Protein AF-A0A1C6HPW3-F1 (afdb_monomer_lite)

Foldseek 3Di:
DDDDDDDDDDDDDDDDDDDDPPPPVPQPDKDKDFWAFQPLAFAAELNFRAFAAFPVLHTDTWTDDDQFTKTFPVQLLLQQCWDWDADPVQLEIETERDDDRHGHRCVPNPGDDDDPVVVVVVVVCNVRGFIKIFCSSHWYHYNNHTFWDADPVRHTGGWMDGPRTTIDTVCSSLVSSQKDKAWAFSDDPDPPDPDDDPPDDDFDGTQAPPVGTGTHMYIYHQDDPQLLVLLVVLLVLLCVLLAPQLVVLVVVLLPDPDDFLVVNLVSLVSSLCSLVVNVPDDDRPHSLCVVLSVQLNVLSVCCNPVQRPVVNVCSVVVVDGSVRCSPDPPNVCSNVVSSVSNVVSSVSSVSSSVRSVVVSVD

Radius of gyration: 28.32 Å; chains: 1; bounding box: 57×47×101 Å

Structure (mmCIF, N/CA/C/O backbone):
data_AF-A0A1C6HPW3-F1
#
_entry.id   AF-A0A1C6HPW3-F1
#
loop_
_atom_site.group_PDB
_atom_site.id
_atom_site.type_symbol
_atom_site.label_atom_id
_atom_site.label_alt_id
_atom_site.label_comp_id
_atom_site.label_asym_id
_atom_site.label_entity_id
_atom_site.label_seq_id
_atom_site.pdbx_PDB_ins_code
_atom_site.Cartn_x
_atom_site.Cartn_y
_atom_site.Cartn_z
_atom_site.occupancy
_atom_site.B_iso_or_equiv
_atom_site.auth_seq_id
_atom_site.auth_comp_id
_atom_site.auth_asym_id
_atom_site.auth_atom_id
_atom_site.pdbx_PDB_model_num
ATOM 1 N N . MET A 1 1 ? 25.384 -1.424 55.491 1.00 32.47 1 MET A N 1
ATOM 2 C CA . MET A 1 1 ? 25.876 -2.732 55.980 1.00 32.47 1 MET A CA 1
ATOM 3 C C . MET A 1 1 ? 24.689 -3.654 56.225 1.00 32.47 1 MET A C 1
ATOM 5 O O . MET A 1 1 ? 23.835 -3.279 57.005 1.00 32.47 1 MET A O 1
ATOM 9 N N . LYS A 1 2 ? 24.687 -4.806 55.534 1.00 29.44 2 LYS A N 1
ATOM 10 C CA . LYS A 1 2 ? 24.156 -6.140 55.902 1.00 29.44 2 LYS A CA 1
ATOM 11 C C . LYS A 1 2 ? 22.713 -6.293 56.454 1.00 29.44 2 LYS A C 1
ATOM 13 O O . LYS A 1 2 ? 22.404 -5.775 57.511 1.00 29.44 2 LYS A O 1
ATOM 18 N N . VAL A 1 3 ? 21.841 -7.003 55.710 1.00 28.55 3 VAL A N 1
ATOM 19 C CA . VAL A 1 3 ? 21.427 -8.439 55.889 1.00 28.55 3 VAL A CA 1
ATOM 20 C C . VAL A 1 3 ? 20.254 -8.562 56.883 1.00 28.55 3 VAL A C 1
ATOM 22 O O . VAL A 1 3 ? 20.405 -8.216 58.042 1.00 28.55 3 VAL A O 1
ATOM 25 N N . ILE A 1 4 ? 19.016 -8.814 56.430 1.00 34.59 4 ILE A N 1
ATOM 26 C CA . ILE A 1 4 ? 18.371 -10.104 56.063 1.00 34.59 4 ILE A CA 1
ATOM 27 C C . ILE A 1 4 ? 17.986 -10.989 57.274 1.00 34.59 4 ILE A C 1
ATOM 29 O O . ILE A 1 4 ? 18.856 -11.475 57.986 1.00 34.59 4 ILE A O 1
ATOM 33 N N . ARG A 1 5 ? 16.665 -11.279 57.318 1.00 33.94 5 ARG A N 1
ATOM 34 C CA . ARG A 1 5 ? 15.891 -12.431 57.864 1.00 33.94 5 ARG A CA 1
ATOM 35 C C . ARG A 1 5 ? 15.941 -12.747 59.357 1.00 33.94 5 ARG A C 1
ATOM 37 O O . ARG A 1 5 ? 17.014 -13.060 59.839 1.00 33.94 5 ARG A O 1
ATOM 44 N N . GLN A 1 6 ? 14.746 -12.903 59.957 1.00 33.16 6 GLN A N 1
ATOM 45 C CA . GLN A 1 6 ? 14.132 -14.137 60.535 1.00 33.16 6 GLN A CA 1
ATOM 46 C C . GLN A 1 6 ? 12.594 -13.885 60.552 1.00 33.16 6 GLN A C 1
ATOM 48 O O . GLN A 1 6 ? 12.206 -12.767 60.859 1.00 33.16 6 GLN A O 1
ATOM 53 N N . GLY A 1 7 ? 11.658 -14.707 60.048 1.00 29.42 7 GLY A N 1
ATOM 54 C CA . GLY A 1 7 ? 11.329 -16.115 60.337 1.00 29.42 7 GLY A CA 1
ATOM 55 C C . GLY A 1 7 ? 10.151 -16.163 61.337 1.00 29.42 7 GLY A C 1
ATOM 56 O O . GLY A 1 7 ? 10.320 -15.651 62.434 1.00 29.42 7 GLY A O 1
ATOM 57 N N . VAL A 1 8 ? 8.955 -16.686 60.994 1.00 33.62 8 VAL A N 1
ATOM 58 C CA . VAL A 1 8 ? 8.323 -17.956 61.497 1.00 33.62 8 VAL A CA 1
ATOM 59 C C . VAL A 1 8 ? 6.787 -17.687 61.665 1.00 33.62 8 VAL A C 1
ATOM 61 O O . VAL A 1 8 ? 6.470 -16.535 61.955 1.00 33.62 8 VAL A O 1
ATOM 64 N N . PRO A 1 9 ? 5.808 -18.634 61.619 1.00 39.12 9 PRO A N 1
ATOM 65 C CA . PRO A 1 9 ? 5.594 -19.871 60.844 1.00 39.12 9 PRO A CA 1
ATOM 66 C C . PRO A 1 9 ? 4.193 -19.958 60.160 1.00 39.12 9 PRO A C 1
ATOM 68 O O . PRO A 1 9 ? 3.319 -19.111 60.317 1.00 39.12 9 PRO A O 1
ATOM 71 N N . ALA A 1 10 ? 3.980 -21.066 59.443 1.00 36.50 10 ALA A N 1
ATOM 72 C CA . ALA A 1 10 ? 2.723 -21.528 58.860 1.00 36.50 10 ALA A CA 1
ATOM 73 C C . ALA A 1 10 ? 1.680 -22.025 59.888 1.00 36.50 10 ALA A C 1
ATOM 75 O O . ALA A 1 10 ? 2.038 -22.654 60.885 1.00 36.50 10 ALA A O 1
ATOM 76 N N . LEU A 1 11 ? 0.391 -21.871 59.555 1.00 32.91 11 LEU A N 1
ATOM 77 C CA . LEU A 1 11 ? -0.680 -22.766 60.003 1.00 32.91 11 LEU A CA 1
ATOM 78 C C . LEU A 1 11 ? -1.584 -23.111 58.810 1.00 32.91 11 LEU A C 1
ATOM 80 O O . LEU A 1 11 ? -1.941 -22.251 58.009 1.00 32.91 11 LEU A O 1
ATOM 84 N N . LEU A 1 12 ? -1.888 -24.398 58.685 1.00 32.72 12 LEU A N 1
ATOM 85 C CA . LEU A 1 12 ? -2.551 -25.052 57.562 1.00 32.72 12 LEU A CA 1
ATOM 86 C C . LEU A 1 12 ? -4.032 -25.341 57.873 1.00 32.72 12 LEU A C 1
ATOM 88 O O . LEU A 1 12 ? -4.374 -25.631 59.016 1.00 32.72 12 LEU A O 1
ATOM 92 N N . LEU A 1 13 ? -4.814 -25.431 56.787 1.00 31.39 13 LEU A N 1
ATOM 93 C CA . LEU A 1 13 ? -6.025 -26.246 56.576 1.00 31.39 13 LEU A CA 1
ATOM 94 C C . LEU A 1 13 ? -7.359 -25.819 57.226 1.00 31.39 13 LEU A C 1
ATOM 96 O O . LEU A 1 13 ? -7.622 -26.069 58.395 1.00 31.39 13 LEU A O 1
ATOM 100 N N . SER A 1 14 ? -8.315 -25.423 56.378 1.00 32.47 14 SER A N 1
ATOM 101 C CA . SER A 1 14 ? -9.498 -26.273 56.157 1.00 32.47 14 SER A CA 1
ATOM 102 C C . SER A 1 14 ? -10.137 -26.014 54.787 1.00 32.47 14 SER A C 1
ATOM 104 O O . SER A 1 14 ? -10.324 -24.882 54.353 1.00 32.47 14 SER A O 1
ATOM 106 N N . LEU A 1 15 ? -10.400 -27.121 54.096 1.00 38.38 15 LEU A N 1
ATOM 107 C CA . LEU A 1 15 ? -11.066 -27.242 52.808 1.00 38.38 15 LEU A CA 1
ATOM 108 C C . LEU A 1 15 ? -12.581 -27.293 53.071 1.00 38.38 15 LEU A C 1
ATOM 110 O O . LEU A 1 15 ? -13.026 -28.151 53.833 1.00 38.38 15 LEU A O 1
ATOM 114 N N . ALA A 1 16 ? -13.372 -26.442 52.423 1.00 38.88 16 ALA A N 1
ATOM 115 C CA . ALA A 1 16 ? -14.815 -26.637 52.310 1.00 38.88 16 ALA A CA 1
ATOM 116 C C . ALA A 1 16 ? -15.218 -26.446 50.847 1.00 38.88 16 ALA A C 1
ATOM 118 O O . ALA A 1 16 ? -15.258 -25.336 50.322 1.00 38.88 16 ALA A O 1
ATOM 119 N N . ILE A 1 17 ? -15.459 -27.575 50.187 1.00 45.28 17 ILE A N 1
ATOM 120 C CA . ILE A 1 17 ? -16.020 -27.665 48.845 1.00 45.28 17 ILE A CA 1
ATOM 121 C C . ILE A 1 17 ? -17.517 -27.374 48.976 1.00 45.28 17 ILE A C 1
ATOM 123 O O . ILE A 1 17 ? -18.255 -28.193 49.521 1.00 45.28 17 ILE A O 1
ATOM 127 N N . LEU A 1 18 ? -17.970 -26.233 48.457 1.00 39.03 18 LEU A N 1
ATOM 128 C CA . LEU A 1 18 ? -19.332 -26.110 47.947 1.00 39.03 18 LEU A CA 1
ATOM 129 C C . LEU A 1 18 ? -19.255 -25.893 46.439 1.00 39.03 18 LEU A C 1
ATOM 131 O O . LEU A 1 18 ? -18.870 -24.841 45.939 1.00 39.03 18 LEU A O 1
ATOM 135 N N . SER A 1 19 ? -19.615 -26.953 45.730 1.00 44.25 19 SER A N 1
ATOM 136 C CA . SER A 1 19 ? -19.870 -26.998 44.302 1.00 44.25 19 SER A CA 1
ATOM 137 C C . SER A 1 19 ? -21.077 -26.125 43.956 1.00 44.25 19 SER A C 1
ATOM 139 O O . SER A 1 19 ? -22.222 -26.561 44.047 1.00 44.25 19 SER A O 1
ATOM 141 N N . GLY A 1 20 ? -20.799 -24.896 43.541 1.00 36.28 20 GLY A N 1
ATOM 142 C CA . GLY A 1 20 ? -21.656 -24.110 42.668 1.00 36.28 20 GLY A CA 1
ATOM 143 C C . GLY A 1 20 ? -20.814 -23.717 41.465 1.00 36.28 20 GLY A C 1
ATOM 144 O O . GLY A 1 20 ? -20.069 -22.745 41.531 1.00 36.28 20 GLY A O 1
ATOM 145 N N . SER A 1 21 ? -20.872 -24.505 40.391 1.00 45.69 21 SER A N 1
ATOM 146 C CA . SER A 1 21 ? -20.257 -24.154 39.112 1.00 45.69 21 SER A CA 1
ATOM 147 C C . SER A 1 21 ? -21.017 -22.975 38.512 1.00 45.69 21 SER A C 1
ATOM 149 O O . SER A 1 21 ? -21.883 -23.140 37.659 1.00 45.69 21 SER A O 1
ATOM 151 N N . VAL A 1 22 ? -20.696 -21.766 38.965 1.00 39.31 22 VAL A N 1
ATOM 152 C CA . VAL A 1 22 ? -20.822 -20.598 38.104 1.00 39.31 22 VAL A CA 1
ATOM 153 C C . VAL A 1 22 ? -19.755 -20.803 37.037 1.00 39.31 22 VAL A C 1
ATOM 155 O O . VAL A 1 22 ? -18.562 -20.778 37.336 1.00 39.31 22 VAL A O 1
ATOM 158 N N . CYS A 1 23 ? -20.173 -21.064 35.799 1.00 36.34 23 CYS A N 1
ATOM 159 C CA . CYS A 1 23 ? -19.330 -20.776 34.646 1.00 36.34 23 CYS A CA 1
ATOM 160 C C . CYS A 1 23 ? -19.081 -19.266 34.666 1.00 36.34 23 CYS A C 1
ATOM 162 O O . CYS A 1 23 ? -19.819 -18.496 34.058 1.00 36.34 23 CYS A O 1
ATOM 164 N N . LEU A 1 24 ? -18.067 -18.830 35.410 1.00 35.72 24 LEU A N 1
ATOM 165 C CA . LEU A 1 24 ? -17.426 -17.567 35.112 1.00 35.72 24 LEU A CA 1
ATOM 166 C C . LEU A 1 24 ? -16.823 -17.790 33.732 1.00 35.72 24 LEU A C 1
ATOM 168 O O . LEU A 1 24 ? -15.921 -18.613 33.570 1.00 35.72 24 LEU A O 1
ATOM 172 N N . ALA A 1 25 ? -17.385 -17.126 32.722 1.00 38.66 25 ALA A N 1
ATOM 173 C CA . ALA A 1 25 ? -16.650 -16.889 31.497 1.00 38.66 25 ALA A CA 1
ATOM 174 C C . ALA A 1 25 ? -15.294 -16.341 31.948 1.00 38.66 25 ALA A C 1
ATOM 176 O O . ALA A 1 25 ? -15.252 -15.298 32.603 1.00 38.66 25 ALA A O 1
ATOM 177 N N . SER A 1 26 ? -14.210 -17.083 31.719 1.00 41.66 26 SER A N 1
ATOM 178 C CA . SER A 1 26 ? -12.878 -16.565 31.992 1.00 41.66 26 SER A CA 1
ATOM 179 C C . SER A 1 26 ? -12.691 -15.391 31.038 1.00 41.66 26 SER A C 1
ATOM 181 O O . SER A 1 26 ? -12.380 -15.586 29.860 1.00 41.66 26 SER A O 1
ATOM 183 N N . GLY A 1 27 ? -12.980 -14.178 31.508 1.00 54.62 27 GLY A N 1
ATOM 184 C CA . GLY A 1 27 ? -12.536 -12.972 30.834 1.00 54.62 27 GLY A CA 1
ATOM 185 C C . GLY A 1 27 ? -11.031 -13.120 30.698 1.00 54.62 27 GLY A C 1
ATOM 186 O O . GLY A 1 27 ? -10.353 -13.344 31.700 1.00 54.62 27 GLY A O 1
ATOM 187 N N . ALA A 1 28 ? -10.530 -13.138 29.465 1.00 68.69 28 ALA A N 1
ATOM 188 C CA . ALA A 1 28 ? -9.093 -13.167 29.254 1.00 68.69 28 ALA A CA 1
ATOM 189 C C . ALA A 1 28 ? -8.478 -11.991 30.031 1.00 68.69 28 ALA A C 1
ATOM 191 O O . ALA A 1 28 ? -9.051 -10.904 30.063 1.00 68.69 28 ALA A O 1
ATOM 192 N N . GLU A 1 29 ? -7.374 -12.243 30.724 1.00 85.06 29 GLU A N 1
ATOM 193 C CA . GLU A 1 29 ? -6.748 -11.262 31.607 1.00 85.06 29 GLU A CA 1
ATOM 194 C C . GLU A 1 29 ? -5.982 -10.212 30.790 1.00 85.06 29 GLU A C 1
ATOM 196 O O . GLU A 1 29 ? -5.474 -10.512 29.701 1.00 85.06 29 GLU A O 1
ATOM 201 N N . VAL A 1 30 ? -5.909 -8.986 31.316 1.00 93.38 30 VAL A N 1
ATOM 202 C CA . VAL A 1 30 ? -5.057 -7.925 30.764 1.00 93.38 30 VAL A CA 1
ATOM 203 C C . VAL A 1 30 ? -3.603 -8.384 30.824 1.00 93.38 30 VAL A C 1
ATOM 205 O O . VAL A 1 30 ? -3.141 -8.872 31.852 1.00 93.38 30 VAL A O 1
ATOM 208 N N . GLN A 1 31 ? -2.881 -8.239 29.715 1.00 94.88 31 GLN A N 1
ATOM 209 C CA . GLN A 1 31 ? -1.492 -8.686 29.608 1.00 94.88 31 GLN A CA 1
ATOM 210 C C . GLN A 1 31 ? -0.592 -7.534 29.190 1.00 94.88 31 GLN A C 1
ATOM 212 O O . GLN A 1 31 ? -0.780 -6.959 28.120 1.00 94.88 31 GLN A O 1
ATOM 217 N N . THR A 1 32 ? 0.419 -7.240 30.002 1.00 96.94 32 THR A N 1
ATOM 218 C CA . THR A 1 32 ? 1.477 -6.293 29.647 1.00 96.94 32 THR A CA 1
ATOM 219 C C . THR A 1 32 ? 2.518 -6.988 28.778 1.00 96.94 32 THR A C 1
ATOM 221 O O . THR A 1 32 ? 3.072 -8.026 29.146 1.00 96.94 32 THR A O 1
ATOM 224 N N . VAL A 1 33 ? 2.793 -6.408 27.616 1.00 96.06 33 VAL A N 1
ATOM 225 C CA . VAL A 1 33 ? 3.720 -6.928 26.614 1.00 96.06 33 VAL A CA 1
ATOM 226 C C . VAL A 1 33 ? 4.691 -5.840 26.163 1.00 96.06 33 VAL A C 1
ATOM 228 O O . VAL A 1 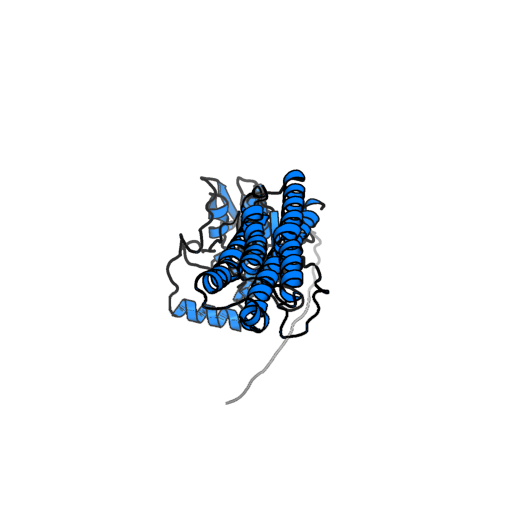33 ? 4.460 -4.647 26.358 1.00 96.06 33 VAL A O 1
ATOM 231 N N . ARG A 1 34 ? 5.790 -6.256 25.529 1.00 96.50 34 ARG A N 1
ATOM 232 C CA . ARG A 1 34 ? 6.738 -5.348 24.877 1.00 96.50 34 ARG A CA 1
ATOM 233 C C . ARG A 1 34 ? 6.496 -5.374 23.368 1.00 96.50 34 ARG A C 1
ATOM 235 O O . ARG A 1 34 ? 6.820 -6.359 22.708 1.00 96.50 34 ARG A O 1
ATOM 242 N N . ALA A 1 35 ? 5.883 -4.320 22.844 1.00 94.94 35 ALA A N 1
ATOM 243 C CA . ALA A 1 35 ? 5.666 -4.111 21.419 1.00 94.94 35 ALA A CA 1
ATOM 244 C C . ALA A 1 35 ? 6.871 -3.409 20.776 1.00 94.94 35 ALA A C 1
ATOM 246 O O . ALA A 1 35 ? 7.714 -2.825 21.456 1.00 94.94 35 ALA A O 1
ATOM 247 N N . THR A 1 36 ? 6.944 -3.449 19.452 1.00 93.25 36 THR A N 1
ATOM 248 C CA . THR A 1 36 ? 7.948 -2.716 18.666 1.00 93.25 36 THR A CA 1
ATOM 249 C C . THR A 1 36 ? 7.274 -1.588 17.904 1.00 93.25 36 THR A C 1
ATOM 251 O O . THR A 1 36 ? 6.102 -1.706 17.550 1.00 93.25 36 THR A O 1
ATOM 254 N N . LEU A 1 37 ? 7.986 -0.492 17.643 1.00 91.25 37 LEU A N 1
ATOM 255 C CA . LEU A 1 37 ? 7.477 0.508 16.708 1.00 91.25 37 LEU A CA 1
ATOM 256 C C . LEU A 1 37 ? 7.418 -0.109 15.311 1.00 91.25 37 LEU A C 1
ATOM 258 O O . LEU A 1 37 ? 8.396 -0.687 14.840 1.00 91.25 37 LEU A O 1
ATOM 262 N N . TRP A 1 38 ? 6.278 0.024 14.643 1.00 89.44 38 TRP A N 1
ATOM 263 C CA . TRP A 1 38 ? 6.182 -0.288 13.227 1.00 89.44 38 TRP A CA 1
ATOM 264 C C . TRP A 1 38 ? 6.632 0.943 12.438 1.00 89.44 38 TRP A C 1
ATOM 266 O O . TRP A 1 38 ? 5.967 1.978 12.420 1.00 89.44 38 TRP A O 1
ATOM 276 N N . ASP A 1 39 ? 7.798 0.833 11.810 1.00 79.69 39 ASP A N 1
ATOM 277 C CA . ASP A 1 39 ? 8.487 1.924 11.117 1.00 79.69 39 ASP A CA 1
ATOM 278 C C . ASP A 1 39 ? 8.508 1.754 9.587 1.00 79.69 39 ASP A C 1
ATOM 280 O O . ASP A 1 39 ? 9.201 2.496 8.886 1.00 79.69 39 ASP A O 1
ATOM 284 N N . ALA A 1 40 ? 7.720 0.809 9.055 1.00 74.81 40 ALA A N 1
ATOM 285 C CA . ALA A 1 40 ? 7.499 0.616 7.618 1.00 74.81 40 ALA A CA 1
ATOM 286 C C . ALA A 1 40 ? 6.608 1.721 7.038 1.00 74.81 40 ALA A C 1
ATOM 288 O O . ALA A 1 40 ? 5.495 1.521 6.573 1.00 74.81 40 ALA A O 1
ATOM 289 N N . TRP A 1 41 ? 7.121 2.933 7.098 1.00 67.12 41 TRP A N 1
ATOM 290 C CA . TRP A 1 41 ? 6.380 4.152 6.873 1.00 67.12 41 TRP A CA 1
ATOM 291 C C . TRP A 1 41 ? 6.038 4.396 5.381 1.00 67.12 41 TRP A C 1
ATOM 293 O O . TRP A 1 41 ? 6.910 4.161 4.532 1.00 67.12 41 TRP A O 1
ATOM 303 N N . PRO A 1 42 ? 4.847 4.944 5.027 1.00 84.50 42 PRO A N 1
ATOM 304 C CA . PRO A 1 42 ? 3.573 5.035 5.769 1.00 84.50 42 PRO A CA 1
ATOM 305 C C . PRO A 1 42 ? 2.590 3.879 5.468 1.00 84.50 42 PRO A C 1
ATOM 307 O O . PRO A 1 42 ? 2.723 3.172 4.467 1.00 84.50 42 PRO A O 1
ATOM 310 N N . ILE A 1 43 ? 1.536 3.745 6.291 1.00 91.31 43 ILE A N 1
ATOM 311 C CA . ILE A 1 43 ? 0.324 2.990 5.909 1.00 91.31 43 ILE A CA 1
ATOM 312 C C . ILE A 1 43 ? -0.343 3.733 4.747 1.00 91.31 43 ILE A C 1
ATOM 314 O O . ILE A 1 43 ? -0.451 4.958 4.778 1.00 91.31 43 ILE A O 1
ATOM 318 N N . THR A 1 44 ? -0.794 3.007 3.728 1.00 91.50 44 THR A N 1
ATOM 319 C CA . THR A 1 44 ? -1.479 3.591 2.569 1.00 91.50 44 THR A CA 1
ATOM 320 C C . THR A 1 44 ? -2.937 3.144 2.541 1.00 91.50 44 THR A C 1
ATOM 322 O O . THR A 1 44 ? -3.194 1.943 2.571 1.00 91.50 44 THR A O 1
ATOM 325 N N . VAL A 1 45 ? -3.879 4.086 2.461 1.00 92.44 45 VAL A N 1
ATOM 326 C CA . VAL A 1 45 ? -5.320 3.810 2.306 1.00 92.44 45 VAL A CA 1
ATOM 327 C C . VAL A 1 45 ? -5.807 4.463 1.022 1.00 92.44 45 VAL A C 1
ATOM 329 O O . VAL A 1 45 ? -5.719 5.680 0.910 1.00 92.44 45 VAL A O 1
ATOM 332 N N . ASP A 1 46 ? -6.268 3.671 0.049 1.00 88.31 46 ASP A N 1
ATOM 333 C CA . ASP A 1 46 ? -6.675 4.155 -1.283 1.00 88.31 46 ASP A CA 1
ATOM 334 C C . ASP A 1 46 ? -5.660 5.167 -1.862 1.00 88.31 46 ASP A C 1
ATOM 336 O O . ASP A 1 46 ? -5.996 6.296 -2.207 1.00 88.31 46 ASP A O 1
ATOM 340 N N . GLU A 1 47 ? -4.378 4.779 -1.876 1.00 82.19 47 GLU A N 1
ATOM 341 C CA . GLU A 1 47 ? -3.206 5.603 -2.241 1.00 82.19 47 GLU A CA 1
ATOM 342 C C . GLU A 1 47 ? -2.837 6.758 -1.315 1.00 82.19 47 GLU A C 1
ATOM 344 O O . GLU A 1 47 ? -1.751 7.315 -1.470 1.00 82.19 47 GLU A O 1
ATOM 349 N N . THR A 1 48 ? -3.680 7.128 -0.361 1.00 88.81 48 THR A N 1
ATOM 350 C CA . THR A 1 48 ? -3.358 8.195 0.581 1.00 88.81 48 THR A CA 1
ATOM 351 C C . THR A 1 48 ? -2.329 7.668 1.581 1.00 88.81 48 THR A C 1
ATOM 353 O O . THR A 1 48 ? -2.659 6.769 2.361 1.00 88.81 48 THR A O 1
ATOM 356 N N . PRO A 1 49 ? -1.079 8.177 1.593 1.00 90.75 49 PRO A N 1
ATOM 357 C CA . PRO A 1 49 ? -0.146 7.868 2.664 1.00 90.75 49 PRO A CA 1
ATOM 358 C C . PRO A 1 49 ? -0.642 8.560 3.928 1.00 90.75 49 PRO A C 1
ATOM 360 O O . PRO A 1 49 ? -0.673 9.790 3.981 1.00 90.75 49 PRO A O 1
ATOM 363 N N . ILE A 1 50 ? -1.027 7.798 4.946 1.00 93.06 50 ILE A N 1
ATOM 364 C CA . ILE A 1 50 ? -1.642 8.379 6.140 1.00 93.06 50 ILE A CA 1
ATOM 365 C C . ILE A 1 50 ? -0.645 8.591 7.277 1.00 93.06 50 ILE A C 1
ATOM 367 O O . ILE A 1 50 ? 0.312 7.830 7.446 1.00 93.06 50 ILE A O 1
ATOM 371 N N . CYS A 1 51 ? -0.883 9.621 8.087 1.00 91.62 51 CYS A N 1
ATOM 372 C CA . CYS A 1 51 ? -0.303 9.728 9.422 1.00 91.62 51 CYS A CA 1
ATOM 373 C C . CYS A 1 51 ? -1.276 9.162 10.466 1.00 91.62 51 CYS A C 1
ATOM 375 O O . CYS A 1 51 ? -2.494 9.284 10.344 1.00 91.62 51 CYS A O 1
ATOM 377 N N . THR A 1 52 ? -0.729 8.529 11.499 1.00 93.62 52 THR A N 1
ATOM 378 C CA . THR A 1 52 ? -1.491 8.032 12.645 1.00 93.62 52 THR A CA 1
ATOM 379 C C . THR A 1 52 ? -1.345 9.008 13.803 1.00 93.62 52 THR A C 1
ATOM 381 O O . THR A 1 52 ? -0.237 9.446 14.115 1.00 93.62 52 THR A O 1
ATOM 384 N N . VAL A 1 53 ? -2.461 9.369 14.432 1.00 93.81 53 VAL A N 1
ATOM 385 C CA . VAL A 1 53 ? -2.520 10.367 15.508 1.00 93.81 53 VAL A CA 1
ATOM 386 C C . VAL A 1 53 ? -3.333 9.869 16.695 1.00 93.81 53 VAL A C 1
ATOM 388 O O . VAL A 1 53 ? -4.235 9.048 16.523 1.00 93.81 53 VAL A O 1
ATOM 391 N N . ASN A 1 54 ? -3.018 10.364 17.890 1.00 92.75 54 ASN A N 1
ATOM 392 C CA . ASN A 1 54 ? -3.867 10.207 19.073 1.00 92.75 54 ASN A CA 1
ATOM 393 C C . ASN A 1 54 ? -4.993 11.258 19.111 1.00 92.75 54 ASN A C 1
ATOM 395 O O . ASN A 1 54 ? -5.098 12.104 18.227 1.00 92.75 54 ASN A O 1
ATOM 399 N N . GLU A 1 55 ? -5.808 11.225 20.164 1.00 90.56 55 GLU A N 1
ATOM 400 C CA . GLU A 1 55 ? -6.946 12.123 20.405 1.00 90.56 55 GLU A CA 1
ATOM 401 C C . GLU A 1 55 ? -6.582 13.615 20.545 1.00 90.56 55 GLU A C 1
ATOM 403 O O . GLU A 1 55 ? -7.465 14.469 20.545 1.00 90.56 55 GLU A O 1
ATOM 408 N N . TYR A 1 56 ? -5.290 13.945 20.638 1.00 90.25 56 TYR A N 1
ATOM 409 C CA . TYR A 1 56 ? -4.773 15.316 20.708 1.00 90.25 56 TYR A CA 1
ATOM 410 C C . TYR A 1 56 ? -4.124 15.775 19.392 1.00 90.25 56 TYR A C 1
ATOM 412 O O . TYR A 1 56 ? -3.323 16.711 19.402 1.00 90.25 56 TYR A O 1
ATOM 420 N N . ASP A 1 57 ? -4.392 15.087 18.276 1.00 89.56 57 ASP A N 1
ATOM 421 C CA . ASP A 1 57 ? -3.767 15.329 16.967 1.00 89.56 57 ASP A CA 1
ATOM 422 C C . ASP A 1 57 ? -2.225 15.248 16.994 1.00 89.56 57 ASP A C 1
ATOM 424 O O . ASP A 1 57 ? -1.526 15.858 16.178 1.00 89.56 57 ASP A O 1
ATOM 428 N N . ARG A 1 58 ? -1.658 14.478 17.933 1.00 90.06 58 ARG A N 1
ATOM 429 C CA . ARG A 1 58 ? -0.214 14.216 17.996 1.00 90.06 58 ARG A CA 1
ATOM 430 C C . ARG A 1 58 ? 0.107 12.932 17.259 1.00 90.06 58 ARG A C 1
ATOM 432 O O . ARG A 1 58 ? -0.557 11.917 17.469 1.00 90.06 58 ARG A O 1
ATOM 439 N N . PHE A 1 59 ? 1.147 12.968 16.429 1.00 90.69 59 PHE A N 1
ATOM 440 C CA . PHE A 1 59 ? 1.623 11.787 15.718 1.00 90.69 59 PHE A CA 1
ATOM 441 C C . PHE A 1 59 ? 1.976 10.663 16.695 1.00 90.69 59 PHE A C 1
ATOM 443 O O . PHE A 1 59 ? 2.685 10.889 17.676 1.00 90.69 59 PHE A O 1
ATOM 450 N N . GLN A 1 60 ? 1.544 9.449 16.372 1.00 91.00 60 GLN A N 1
ATOM 451 C CA . GLN A 1 60 ? 1.902 8.223 17.073 1.00 91.00 60 GLN A CA 1
ATOM 452 C C . GLN A 1 60 ? 2.395 7.197 16.071 1.00 91.00 60 GLN A C 1
ATOM 454 O O . GLN A 1 60 ? 1.746 6.997 15.050 1.00 91.00 60 GLN A O 1
ATOM 459 N N . TYR A 1 61 ? 3.487 6.497 16.364 1.00 90.56 61 TYR A N 1
ATOM 460 C CA . TYR A 1 61 ? 3.832 5.323 15.568 1.00 90.56 61 TYR A CA 1
ATOM 461 C C . TYR A 1 61 ? 2.832 4.194 15.822 1.00 90.56 61 TYR A C 1
ATOM 463 O O . TYR A 1 61 ? 2.468 3.952 16.977 1.00 90.56 61 TYR A O 1
ATOM 471 N N . PRO A 1 62 ? 2.432 3.448 14.781 1.00 94.19 62 PRO A N 1
ATOM 472 C CA . PRO A 1 62 ? 1.781 2.167 14.986 1.00 94.19 62 PRO A CA 1
ATOM 473 C C . PRO A 1 62 ? 2.698 1.217 15.768 1.00 94.19 62 PRO A C 1
ATOM 475 O O . PRO A 1 62 ? 3.925 1.276 15.648 1.00 94.19 62 PRO A O 1
ATOM 478 N N . LEU A 1 63 ? 2.108 0.317 16.551 1.00 94.25 63 LEU A N 1
ATOM 479 C CA . LEU A 1 63 ? 2.846 -0.676 17.335 1.00 94.25 63 LEU A CA 1
ATOM 480 C C . LEU A 1 63 ? 2.675 -2.066 16.726 1.00 94.25 63 LEU A C 1
ATOM 482 O O . LEU A 1 63 ? 1.555 -2.496 16.474 1.00 94.25 63 LEU A O 1
ATOM 486 N N . ALA A 1 64 ? 3.770 -2.790 16.510 1.00 92.75 64 ALA A N 1
ATOM 487 C CA . ALA A 1 64 ? 3.760 -4.175 16.062 1.00 92.75 64 ALA A CA 1
ATOM 488 C C . ALA A 1 64 ? 3.972 -5.136 17.239 1.00 92.75 64 ALA A C 1
ATOM 490 O O . ALA A 1 64 ? 4.945 -5.024 17.994 1.00 92.75 64 ALA A O 1
ATOM 491 N N . TYR A 1 65 ? 3.075 -6.112 17.370 1.00 92.31 65 TYR A N 1
ATOM 492 C CA . TYR A 1 65 ? 3.163 -7.183 18.356 1.00 92.31 65 TYR A CA 1
ATOM 493 C C . TYR A 1 65 ? 2.497 -8.462 17.836 1.00 92.31 65 TYR A C 1
ATOM 495 O O . TYR A 1 65 ? 1.368 -8.421 17.349 1.00 92.31 65 TYR A O 1
ATOM 503 N N . ASN A 1 66 ? 3.197 -9.595 17.961 1.00 88.38 66 ASN A N 1
ATOM 504 C CA . ASN A 1 66 ? 2.714 -10.939 17.619 1.00 88.38 66 ASN A CA 1
ATOM 505 C C . ASN A 1 66 ? 1.995 -11.023 16.255 1.00 88.38 66 ASN A C 1
ATOM 507 O O . ASN A 1 66 ? 0.857 -11.476 16.160 1.00 88.38 66 ASN A O 1
ATOM 511 N N . GLY A 1 67 ? 2.631 -10.501 15.202 1.00 82.69 67 GLY A N 1
ATOM 512 C CA . GLY A 1 67 ? 2.072 -10.532 13.846 1.00 82.69 67 GLY A CA 1
ATOM 513 C C . GLY A 1 67 ? 0.882 -9.591 13.609 1.00 82.69 67 GLY A C 1
ATOM 514 O O . GLY A 1 67 ? 0.238 -9.684 12.570 1.00 82.69 67 GLY A O 1
ATOM 515 N N . SER A 1 68 ? 0.579 -8.676 14.533 1.00 90.00 68 SER A N 1
ATOM 516 C CA . SER A 1 68 ? -0.441 -7.633 14.369 1.00 90.00 68 SER A CA 1
ATOM 517 C C . SER A 1 68 ? 0.171 -6.243 14.500 1.00 90.00 68 SER A C 1
ATOM 519 O O . SER A 1 68 ? 1.099 -6.037 15.280 1.00 90.00 68 SER A O 1
ATOM 521 N N . VAL A 1 69 ? -0.368 -5.285 13.747 1.00 94.31 69 VAL A N 1
ATOM 522 C CA . VAL A 1 69 ? -0.029 -3.861 13.863 1.00 94.31 69 VAL A CA 1
ATOM 523 C C . VAL A 1 69 ? -1.229 -3.131 14.445 1.00 94.31 69 VAL A C 1
ATOM 525 O O . VAL A 1 69 ? -2.356 -3.363 14.012 1.00 94.31 69 VAL A O 1
ATOM 528 N N . TYR A 1 70 ? -0.989 -2.270 15.423 1.00 96.56 70 TYR A N 1
ATOM 529 C CA . TYR A 1 70 ? -1.994 -1.535 16.174 1.00 96.56 70 TYR A CA 1
ATOM 530 C C . TYR A 1 70 ? -1.867 -0.044 15.888 1.00 96.56 70 TYR A C 1
ATOM 532 O O . TYR A 1 70 ? -0.761 0.496 15.902 1.00 96.56 70 TYR A O 1
ATOM 540 N N . ILE A 1 71 ? -2.997 0.613 15.649 1.00 97.69 71 ILE A N 1
ATOM 541 C CA . ILE A 1 71 ? -3.086 2.051 15.384 1.00 97.69 71 ILE A CA 1
ATOM 542 C C . ILE A 1 71 ? -3.995 2.729 16.415 1.00 97.69 71 ILE A C 1
ATOM 544 O O . ILE A 1 71 ? -4.887 2.067 16.952 1.00 97.69 71 ILE A O 1
ATOM 548 N N . PRO A 1 72 ? -3.802 4.027 16.707 1.00 97.81 72 PRO A N 1
ATOM 549 C CA . PRO A 1 72 ? -4.646 4.745 17.658 1.00 97.81 72 PRO A CA 1
ATOM 550 C C . PRO A 1 72 ? -6.132 4.732 17.291 1.00 97.81 72 PRO A C 1
ATOM 552 O O . PRO A 1 72 ? -6.488 4.885 16.121 1.00 97.81 72 PRO A O 1
ATOM 555 N N . LEU A 1 73 ? -7.003 4.642 18.300 1.00 98.12 73 LEU A N 1
ATOM 556 C CA . LEU A 1 73 ? -8.457 4.708 18.131 1.00 98.12 73 LEU A CA 1
ATOM 557 C C . LEU A 1 73 ? -8.882 5.990 17.408 1.00 98.12 73 LEU A C 1
ATOM 559 O O . LEU A 1 73 ? -9.750 5.916 16.546 1.00 98.12 73 LEU A O 1
ATOM 563 N N . GLN A 1 74 ? -8.256 7.136 17.701 1.00 97.38 74 GLN A N 1
ATOM 564 C CA . GLN A 1 74 ? -8.559 8.391 17.004 1.00 97.38 74 GLN A CA 1
ATOM 565 C C . GLN A 1 74 ? -8.357 8.261 15.491 1.00 97.38 74 GLN A C 1
ATOM 567 O O . GLN A 1 74 ? -9.213 8.681 14.724 1.00 97.38 74 GLN A O 1
ATOM 572 N N . THR A 1 75 ? -7.272 7.611 15.056 1.00 97.38 75 THR A N 1
ATOM 573 C CA . THR A 1 75 ? -7.032 7.355 13.627 1.00 97.38 75 THR A CA 1
ATOM 574 C C . THR A 1 75 ? -8.151 6.495 13.033 1.00 97.38 75 THR A C 1
ATOM 576 O O . THR A 1 75 ? -8.648 6.794 11.953 1.00 97.38 75 THR A O 1
ATOM 579 N N . VAL A 1 76 ? -8.589 5.450 13.745 1.00 98.19 76 VAL A N 1
ATOM 580 C CA . VAL A 1 76 ? -9.713 4.604 13.301 1.00 98.19 76 VAL A CA 1
ATOM 581 C C . VAL A 1 76 ? -11.023 5.394 13.247 1.00 98.19 76 VAL A C 1
ATOM 583 O O . VAL A 1 76 ? -11.812 5.212 12.326 1.00 98.19 76 VAL A O 1
ATOM 586 N N . SER A 1 77 ? -11.249 6.294 14.205 1.00 98.12 77 SER A N 1
ATOM 587 C CA . SER A 1 77 ? -12.407 7.189 14.230 1.00 98.12 77 SER A CA 1
ATOM 588 C C . SER A 1 77 ? -12.433 8.095 13.001 1.00 98.12 77 SER A C 1
ATOM 590 O O . SER A 1 77 ? -13.472 8.196 12.351 1.00 98.12 77 SER A O 1
ATOM 592 N N . ASP A 1 78 ? -11.288 8.686 12.647 1.00 97.19 78 ASP A N 1
ATOM 593 C CA . ASP A 1 78 ? -11.138 9.518 11.451 1.00 97.19 78 ASP A CA 1
ATOM 594 C C . ASP A 1 78 ? -11.436 8.696 10.187 1.00 97.19 78 ASP A C 1
ATOM 596 O O . ASP A 1 78 ? -12.280 9.089 9.383 1.00 97.19 78 ASP A O 1
ATOM 600 N N . TRP A 1 79 ? -10.848 7.500 10.054 1.00 97.56 79 TRP A N 1
ATOM 601 C CA . TRP A 1 79 ? -11.087 6.602 8.914 1.00 97.56 79 TRP A CA 1
ATOM 602 C C . TRP A 1 79 ? -12.559 6.215 8.743 1.00 97.56 79 TRP A C 1
ATOM 604 O O . TRP A 1 79 ? -13.011 5.973 7.629 1.00 97.56 79 TRP A O 1
ATOM 614 N N . LEU A 1 80 ? -13.318 6.159 9.836 1.00 98.06 80 LEU A N 1
ATOM 615 C CA . LEU A 1 80 ? -14.739 5.820 9.816 1.00 98.06 80 LEU A CA 1
ATOM 616 C C . LEU A 1 80 ? -15.659 7.034 9.649 1.00 98.06 80 LEU A C 1
ATOM 618 O O . LEU A 1 80 ? -16.865 6.835 9.496 1.00 98.06 80 LEU A O 1
ATOM 622 N N . GLY A 1 81 ? -15.140 8.264 9.738 1.00 97.88 81 GLY A N 1
ATOM 623 C CA . GLY A 1 81 ? -15.979 9.460 9.878 1.00 97.88 81 GLY A CA 1
ATOM 624 C C . GLY A 1 81 ? -16.817 9.426 11.164 1.00 97.88 81 GLY A C 1
ATOM 625 O O . GLY A 1 81 ? -17.962 9.890 11.205 1.00 97.88 81 GLY A O 1
ATOM 626 N N . ALA A 1 82 ? -16.289 8.800 12.216 1.00 98.12 82 ALA A N 1
ATOM 627 C CA . ALA A 1 82 ? -17.002 8.512 13.452 1.00 98.12 82 ALA A CA 1
ATOM 628 C C . ALA A 1 82 ? -16.565 9.418 14.607 1.00 98.12 82 ALA A C 1
ATOM 630 O O . ALA A 1 82 ? -15.490 10.019 14.597 1.00 98.12 82 ALA A O 1
ATOM 631 N N . ARG A 1 83 ? -17.412 9.476 15.634 1.00 96.94 83 ARG A N 1
ATOM 632 C CA . ARG A 1 83 ? -17.041 9.897 16.990 1.00 96.94 83 ARG A CA 1
ATOM 633 C C . ARG A 1 83 ? -17.083 8.685 17.900 1.00 96.94 83 ARG A C 1
ATOM 635 O O . ARG A 1 83 ? -17.888 7.787 17.656 1.00 96.94 83 ARG A O 1
ATOM 642 N N . PHE A 1 84 ? -16.259 8.673 18.940 1.00 96.75 84 PHE A N 1
ATOM 643 C CA . PHE A 1 84 ? -16.310 7.632 19.957 1.00 96.75 84 PHE A CA 1
ATOM 644 C C . PHE A 1 84 ? -16.630 8.189 21.339 1.00 96.75 84 PHE A C 1
ATOM 646 O O . PHE A 1 84 ? -16.153 9.257 21.712 1.00 96.75 84 PHE A O 1
ATOM 653 N N . ASP A 1 85 ? -17.385 7.404 22.101 1.00 97.25 85 ASP A N 1
ATOM 654 C CA . ASP A 1 85 ? -17.635 7.599 23.524 1.00 97.25 85 ASP A CA 1
ATOM 655 C C . ASP A 1 85 ? -17.044 6.425 24.313 1.00 97.25 85 ASP A C 1
ATOM 657 O O . ASP A 1 85 ? -17.106 5.271 23.872 1.00 97.25 85 ASP A O 1
ATOM 661 N N . TRP A 1 86 ? -16.475 6.717 25.484 1.00 96.19 86 TRP A N 1
ATOM 662 C CA . TRP A 1 86 ? -15.906 5.723 26.396 1.00 96.19 86 TRP A CA 1
ATOM 663 C C . TRP A 1 86 ? -16.763 5.576 27.656 1.00 96.19 86 TRP A C 1
ATOM 665 O O . TRP A 1 86 ? -16.950 6.536 28.403 1.00 96.19 86 TRP A O 1
ATOM 675 N N . ASP A 1 87 ? -17.240 4.359 27.912 1.00 96.56 87 ASP A N 1
ATOM 676 C CA . ASP A 1 87 ? -17.844 3.952 29.179 1.00 96.56 87 ASP A CA 1
ATOM 677 C C . ASP A 1 87 ? -16.817 3.167 30.001 1.00 96.56 87 ASP A C 1
ATOM 679 O O . ASP A 1 87 ? -16.548 1.988 29.751 1.00 96.56 87 ASP A O 1
ATOM 683 N N . GLU A 1 88 ? -16.258 3.834 31.009 1.00 92.62 88 GLU A N 1
ATOM 684 C CA . GLU A 1 88 ? -15.267 3.262 31.921 1.00 92.62 88 GLU A CA 1
ATOM 685 C C . GLU A 1 88 ? -15.841 2.126 32.779 1.00 92.62 88 GLU A C 1
ATOM 687 O O . GLU A 1 88 ? -15.146 1.155 33.070 1.00 92.62 88 GLU A O 1
ATOM 692 N N . THR A 1 89 ? -17.122 2.198 33.154 1.00 93.25 89 THR A N 1
ATOM 693 C CA . THR A 1 89 ? -17.747 1.175 34.006 1.00 93.25 89 THR A CA 1
ATOM 694 C C . THR A 1 89 ? -17.956 -0.122 33.231 1.00 93.25 89 THR A C 1
ATOM 696 O O . THR A 1 89 ? -17.763 -1.213 33.769 1.00 93.25 89 THR A O 1
ATOM 699 N N . ALA A 1 90 ? -18.335 -0.009 31.957 1.00 93.50 90 ALA A N 1
ATOM 700 C CA . ALA A 1 90 ? -18.562 -1.149 31.076 1.00 93.50 90 ALA A CA 1
ATOM 701 C C . ALA A 1 90 ? -17.316 -1.582 30.282 1.00 93.50 90 ALA A C 1
ATOM 703 O O . ALA A 1 90 ? -17.403 -2.542 29.509 1.00 93.50 90 ALA A O 1
ATOM 704 N N . ASN A 1 91 ? -16.187 -0.877 30.420 1.00 95.38 91 ASN A N 1
ATOM 705 C CA . ASN A 1 91 ? -15.017 -0.988 29.545 1.00 95.38 91 ASN A CA 1
ATOM 706 C C . ASN A 1 91 ? -15.402 -1.010 28.055 1.00 95.38 91 ASN A C 1
ATOM 708 O O . ASN A 1 91 ? -15.000 -1.894 27.296 1.00 95.38 91 ASN A O 1
ATOM 712 N N . THR A 1 92 ? -16.257 -0.077 27.640 1.00 98.00 92 THR A N 1
ATOM 713 C CA . THR A 1 92 ? -16.876 -0.102 26.312 1.00 98.00 92 THR A CA 1
ATOM 714 C C . THR A 1 92 ? -16.605 1.183 25.541 1.00 98.00 92 THR A C 1
ATOM 716 O O . THR A 1 92 ? -16.905 2.274 26.011 1.00 98.00 92 THR A O 1
ATOM 719 N N . VAL A 1 93 ? -16.081 1.045 24.323 1.00 98.38 93 VAL A N 1
ATOM 720 C CA . VAL A 1 93 ? -16.009 2.115 23.324 1.00 98.38 93 VAL A CA 1
ATOM 721 C C . VAL A 1 93 ? -17.188 1.973 22.373 1.00 98.38 93 VAL A C 1
ATOM 723 O O . VAL A 1 93 ? -17.382 0.908 21.782 1.00 98.38 93 VAL A O 1
ATOM 726 N N . THR A 1 94 ? -17.931 3.055 22.174 1.00 98.56 94 THR A N 1
ATOM 727 C CA . THR A 1 94 ? -18.988 3.131 21.159 1.00 98.56 94 THR A CA 1
ATOM 728 C C . THR A 1 94 ? -18.584 4.130 20.090 1.00 98.56 94 THR A C 1
ATOM 730 O O . THR A 1 94 ? -18.513 5.319 20.369 1.00 98.56 94 THR A O 1
ATOM 733 N N . LEU A 1 95 ? -18.332 3.655 18.872 1.00 98.56 95 LEU A N 1
ATOM 734 C CA . LEU A 1 95 ? -18.135 4.470 17.678 1.00 98.56 95 LEU A CA 1
ATOM 735 C C . LEU A 1 95 ? -19.482 4.678 16.981 1.00 98.56 95 LEU A C 1
ATOM 737 O O . LEU A 1 95 ? -20.189 3.711 16.699 1.00 98.56 95 LEU A O 1
ATOM 741 N N . THR A 1 96 ? -19.812 5.927 16.671 1.00 98.50 96 THR A N 1
ATOM 742 C CA . THR A 1 96 ? -20.999 6.297 15.891 1.00 98.50 96 THR A CA 1
ATOM 743 C C . THR A 1 96 ? -20.559 7.091 14.672 1.00 98.50 96 THR A C 1
ATOM 745 O O . THR A 1 96 ? -19.879 8.111 14.823 1.00 98.50 96 THR A O 1
ATOM 748 N N . LYS A 1 97 ? -20.929 6.651 13.467 1.00 98.06 97 LYS A N 1
ATOM 749 C CA . LYS A 1 97 ? -20.628 7.390 12.233 1.00 98.06 97 LYS A CA 1
ATOM 750 C C . LYS A 1 97 ? -21.419 8.696 12.202 1.00 98.06 97 LYS A C 1
ATOM 752 O O . LYS A 1 97 ? -22.632 8.713 12.390 1.00 98.06 97 LYS A O 1
ATOM 757 N N . THR A 1 98 ? -20.720 9.808 11.989 1.00 96.50 98 THR A N 1
ATOM 758 C CA . THR A 1 98 ? -21.309 11.162 12.020 1.00 96.50 98 THR A CA 1
ATOM 759 C C . THR A 1 98 ? -20.945 12.021 10.812 1.00 96.50 98 THR A C 1
ATOM 761 O O . THR A 1 98 ? -21.523 13.093 10.640 1.00 96.50 98 THR A O 1
ATOM 764 N N . GLY A 1 99 ? -20.023 11.560 9.969 1.00 95.94 99 GLY A N 1
ATOM 765 C CA . GLY A 1 99 ? -19.595 12.238 8.755 1.00 95.94 99 GLY A CA 1
ATOM 766 C C . GLY A 1 99 ? -18.885 11.284 7.802 1.00 95.94 99 GLY A C 1
ATOM 767 O O . GLY A 1 99 ? -18.976 10.063 7.945 1.00 95.94 99 GLY A O 1
ATOM 768 N N . ASP A 1 100 ? -18.187 11.865 6.834 1.00 96.94 100 ASP A N 1
ATOM 769 C CA . ASP A 1 100 ? -17.441 11.110 5.835 1.00 96.94 100 ASP A CA 1
ATOM 770 C C . ASP A 1 100 ? -16.098 10.607 6.395 1.00 96.94 100 ASP A C 1
ATOM 772 O O . ASP A 1 100 ? -15.495 11.279 7.241 1.00 96.94 100 ASP A O 1
ATOM 776 N N . PRO A 1 101 ? -15.606 9.447 5.919 1.00 96.50 101 PRO A N 1
ATOM 777 C CA . PRO A 1 101 ? -14.242 8.992 6.153 1.00 96.50 101 PRO A CA 1
ATOM 778 C C . PRO A 1 101 ? -13.205 10.084 5.900 1.00 96.50 101 PRO A C 1
ATOM 780 O O . PRO A 1 101 ? -13.239 10.775 4.880 1.00 96.50 101 PRO A O 1
ATOM 783 N N . TYR A 1 102 ? -12.239 10.189 6.804 1.00 95.62 102 TYR A N 1
ATOM 784 C CA . TYR A 1 102 ? -11.124 11.111 6.694 1.00 95.62 102 TYR A CA 1
ATOM 785 C C . TYR A 1 102 ? -9.796 10.377 6.895 1.00 95.62 102 TYR A C 1
ATOM 787 O O . TYR A 1 102 ? -9.485 9.859 7.967 1.00 95.62 102 TYR A O 1
ATOM 795 N N . TYR A 1 103 ? -8.986 10.347 5.839 1.00 94.62 103 TYR A N 1
ATOM 796 C CA . TYR A 1 103 ? -7.645 9.770 5.849 1.00 94.62 103 TYR A CA 1
ATOM 797 C C . TYR A 1 103 ? -6.624 10.905 5.909 1.00 94.62 103 TYR A C 1
ATOM 799 O O . TYR A 1 103 ? -6.335 11.525 4.888 1.00 94.62 103 TYR A O 1
ATOM 807 N N . ARG A 1 104 ? -6.084 11.191 7.101 1.00 93.56 104 ARG A N 1
ATOM 808 C CA . ARG A 1 104 ? -5.095 12.267 7.285 1.00 93.56 104 ARG A CA 1
ATOM 809 C C . ARG A 1 104 ? -3.863 12.020 6.440 1.00 93.56 104 ARG A C 1
ATOM 811 O O . ARG A 1 104 ? -3.091 11.106 6.724 1.00 93.56 104 ARG A O 1
ATOM 818 N N . HIS A 1 105 ? -3.659 12.847 5.429 1.00 93.12 105 HIS A N 1
ATOM 819 C CA . HIS A 1 105 ? -2.562 12.700 4.499 1.00 93.12 105 HIS A CA 1
ATOM 820 C C . HIS A 1 105 ? -1.260 13.136 5.169 1.00 93.12 105 HIS A C 1
ATOM 822 O O . HIS A 1 105 ? -1.091 14.290 5.550 1.00 93.12 105 HIS A O 1
ATOM 828 N N . TYR A 1 106 ? -0.271 12.250 5.236 1.00 86.12 106 TYR A N 1
ATOM 829 C CA . TYR A 1 106 ? 0.940 12.466 6.023 1.00 86.12 106 TYR A CA 1
ATOM 830 C C . TYR A 1 106 ? 1.687 13.770 5.708 1.00 86.12 106 TYR A C 1
ATOM 832 O O . TYR A 1 106 ? 2.201 14.417 6.616 1.00 86.12 106 TYR A O 1
ATOM 840 N N . THR A 1 107 ? 1.797 14.153 4.431 1.00 84.56 107 THR A N 1
ATOM 841 C CA . THR A 1 107 ? 2.503 15.387 4.034 1.00 84.56 107 THR A CA 1
ATOM 842 C C . THR A 1 107 ? 1.636 16.642 4.043 1.00 84.56 107 THR A C 1
ATOM 844 O O . THR A 1 107 ? 2.192 17.732 4.097 1.00 84.56 107 THR A O 1
ATOM 847 N N . LEU A 1 108 ? 0.311 16.515 3.924 1.00 85.75 108 LEU A N 1
ATOM 848 C CA . LEU A 1 108 ? -0.593 17.665 3.779 1.00 85.75 108 LEU A CA 1
ATOM 849 C C . LEU A 1 108 ? -1.221 18.036 5.124 1.00 85.75 108 LEU A C 1
ATOM 851 O O . LEU A 1 108 ? -1.308 19.212 5.456 1.00 85.75 108 LEU A O 1
ATOM 855 N N . ASP A 1 109 ? -1.539 17.024 5.927 1.00 86.56 109 ASP A N 1
ATOM 856 C CA . ASP A 1 109 ? -2.143 17.125 7.252 1.00 86.56 109 ASP A CA 1
ATOM 857 C C . ASP A 1 109 ? -1.094 16.819 8.326 1.00 86.56 109 ASP A C 1
ATOM 859 O O . ASP A 1 109 ? -1.302 15.995 9.221 1.00 86.56 109 ASP A O 1
ATOM 863 N N . GLN A 1 110 ? 0.085 17.436 8.190 1.00 76.75 110 GLN A N 1
ATOM 864 C CA . GLN A 1 110 ? 1.200 17.219 9.109 1.00 76.75 110 GLN A CA 1
ATOM 865 C C . GLN A 1 110 ? 0.755 17.584 10.536 1.00 76.75 110 GLN A C 1
ATOM 867 O O . GLN A 1 110 ? 0.420 18.747 10.786 1.00 76.75 110 GLN A O 1
ATOM 872 N N . PRO A 1 111 ? 0.752 16.626 11.480 1.00 82.19 111 PRO A N 1
ATOM 873 C CA . PRO A 1 111 ? 0.481 16.935 12.876 1.00 82.19 111 PRO A CA 1
ATOM 874 C C . PRO A 1 111 ? 1.571 17.856 13.430 1.00 82.19 111 PRO A C 1
ATOM 876 O O . PRO A 1 111 ? 2.637 18.023 12.830 1.00 82.19 111 PRO A O 1
ATOM 879 N N . ALA A 1 112 ? 1.311 18.445 14.599 1.00 86.12 112 ALA A N 1
ATOM 880 C CA . ALA A 1 112 ? 2.291 19.297 15.264 1.00 86.12 112 ALA A CA 1
ATOM 881 C C . ALA A 1 112 ? 3.652 18.577 15.370 1.00 86.12 112 ALA A C 1
ATOM 883 O O . ALA A 1 112 ? 3.676 1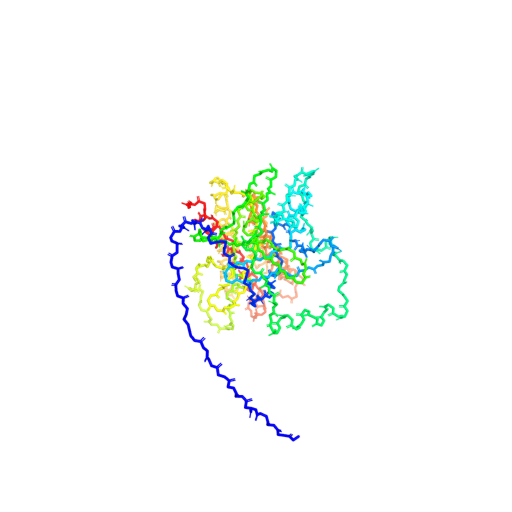7.390 15.727 1.00 86.12 112 ALA A O 1
ATOM 884 N N . PRO A 1 113 ? 4.771 19.272 15.081 1.00 85.19 113 PRO A N 1
ATOM 885 C CA . PRO A 1 113 ? 6.092 18.665 15.135 1.00 85.19 113 PRO A CA 1
ATOM 886 C C . PRO A 1 113 ? 6.361 18.106 16.533 1.00 85.19 113 PRO A C 1
ATOM 888 O O . PRO A 1 113 ? 5.817 18.589 17.530 1.00 85.19 113 PRO A O 1
ATOM 891 N N . TRP A 1 114 ? 7.192 17.071 16.604 1.00 86.38 114 TRP A N 1
ATOM 892 C CA . TRP A 1 114 ? 7.587 16.509 17.888 1.00 86.38 114 TRP A CA 1
ATOM 893 C C . TRP A 1 114 ? 8.443 17.479 18.697 1.00 86.38 114 TRP A C 1
ATOM 895 O O . TRP A 1 114 ? 9.255 18.226 18.145 1.00 86.38 114 TRP A O 1
ATOM 905 N N . THR A 1 115 ? 8.274 17.428 20.015 1.00 91.50 115 THR A N 1
ATOM 906 C CA . THR A 1 115 ? 9.186 18.060 20.963 1.00 91.50 115 THR A CA 1
ATOM 907 C C . THR A 1 115 ? 10.491 17.267 21.056 1.00 91.50 115 THR A C 1
ATOM 909 O O . THR A 1 115 ? 10.596 16.128 20.591 1.00 91.50 115 THR A O 1
ATOM 912 N N . GLU A 1 116 ? 11.511 17.868 21.667 1.00 94.44 116 GLU A N 1
ATOM 913 C CA . GLU A 1 116 ? 12.788 17.191 21.906 1.00 94.44 116 GLU A CA 1
ATOM 914 C C . GLU A 1 116 ? 12.616 15.970 22.824 1.00 94.44 116 GLU A C 1
ATOM 916 O O . GLU A 1 116 ? 13.223 14.927 22.583 1.00 94.44 116 GLU A O 1
ATOM 921 N N . GLU A 1 117 ? 11.724 16.054 23.817 1.00 92.94 117 GLU A N 1
ATOM 922 C CA . GLU A 1 117 ? 11.405 14.920 24.688 1.00 92.94 117 GLU A CA 1
ATOM 923 C C . GLU A 1 117 ? 10.748 13.765 23.922 1.00 92.94 117 GLU A C 1
ATOM 925 O O . GLU A 1 117 ? 11.061 12.603 24.170 1.00 92.94 117 GLU A O 1
ATOM 930 N N . GLU A 1 118 ? 9.864 14.060 22.970 1.00 91.06 118 GLU A N 1
ATOM 931 C CA . GLU A 1 118 ? 9.187 13.037 22.165 1.00 91.06 118 GLU A CA 1
ATOM 932 C C . GLU A 1 118 ? 10.125 12.371 21.160 1.00 91.06 118 GLU A C 1
ATOM 934 O O . GLU A 1 118 ? 10.033 11.164 20.938 1.00 91.06 118 GLU A O 1
ATOM 939 N N . LEU A 1 119 ? 11.062 13.133 20.591 1.00 91.25 119 LEU A N 1
ATOM 940 C CA . LEU A 1 119 ? 12.141 12.590 19.768 1.00 91.25 119 LEU A CA 1
ATOM 941 C C . LEU A 1 119 ? 13.030 11.640 20.579 1.00 91.25 119 LEU A C 1
ATOM 943 O O . LEU A 1 119 ? 13.266 10.509 20.152 1.00 91.25 119 LEU A O 1
ATOM 947 N N . ALA A 1 120 ? 13.463 12.061 21.772 1.00 93.88 120 ALA A N 1
ATOM 948 C CA . ALA A 1 120 ? 14.260 11.223 22.665 1.00 93.88 120 ALA A CA 1
ATOM 949 C C . ALA A 1 120 ? 13.498 9.956 23.094 1.00 93.88 120 ALA A C 1
ATOM 951 O O . ALA A 1 120 ? 14.072 8.866 23.134 1.00 93.88 120 ALA A O 1
ATOM 952 N N . GLN A 1 121 ? 12.194 10.079 23.360 1.00 92.88 121 GLN A N 1
ATOM 953 C CA . GLN A 1 121 ? 11.341 8.936 23.669 1.00 92.88 121 GLN A CA 1
ATOM 954 C C . GLN A 1 121 ? 11.209 7.986 22.474 1.00 92.88 121 GLN A C 1
ATOM 956 O O . GLN A 1 121 ? 11.302 6.777 22.654 1.00 92.88 121 GLN A O 1
ATOM 961 N N . CYS A 1 122 ? 11.039 8.510 21.260 1.00 90.75 122 CYS A N 1
ATOM 962 C CA . CYS A 1 122 ? 11.011 7.711 20.037 1.00 90.75 122 CYS A CA 1
ATOM 963 C C . CYS A 1 122 ? 12.307 6.900 19.865 1.00 90.75 122 CYS A C 1
ATOM 965 O O . CYS A 1 122 ? 12.251 5.719 19.520 1.00 90.75 122 CYS A O 1
ATOM 967 N N . ASP A 1 123 ? 13.474 7.495 20.114 1.00 91.81 123 ASP A N 1
ATOM 968 C CA . ASP A 1 123 ? 14.751 6.784 20.001 1.00 91.81 123 ASP A CA 1
ATOM 969 C C . ASP A 1 123 ? 14.899 5.680 21.060 1.00 91.81 123 ASP A C 1
ATOM 971 O O . ASP A 1 123 ? 15.335 4.571 20.736 1.00 91.81 123 ASP A O 1
ATOM 975 N N . ALA A 1 124 ? 14.460 5.936 22.296 1.00 94.31 124 ALA A N 1
ATOM 976 C CA . ALA A 1 124 ? 14.388 4.911 23.338 1.00 94.31 124 ALA A CA 1
ATOM 977 C C . ALA A 1 124 ? 13.416 3.778 22.959 1.00 94.31 124 ALA A C 1
ATOM 979 O O . ALA A 1 124 ? 13.748 2.602 23.091 1.00 94.31 124 ALA A O 1
ATOM 980 N N . ASP A 1 125 ? 12.251 4.116 22.406 1.00 93.25 125 ASP A N 1
ATOM 981 C CA . ASP A 1 125 ? 11.231 3.157 21.973 1.00 93.25 125 ASP A CA 1
ATOM 982 C C . ASP A 1 125 ? 11.719 2.256 20.834 1.00 93.25 125 ASP A C 1
ATOM 984 O O . ASP A 1 125 ? 11.408 1.065 20.808 1.00 93.25 125 ASP A O 1
ATOM 988 N N . LYS A 1 126 ? 12.517 2.793 19.905 1.00 88.31 126 LYS A N 1
ATOM 989 C CA . LYS A 1 126 ? 13.169 1.993 18.857 1.00 88.31 126 LYS A CA 1
ATOM 990 C C . LYS A 1 126 ? 14.196 1.023 19.431 1.00 88.31 126 LYS A C 1
ATOM 992 O O . LYS A 1 126 ? 14.305 -0.099 18.943 1.00 88.31 126 LYS A O 1
ATOM 997 N N . ALA A 1 127 ? 14.964 1.456 20.430 1.00 90.75 127 ALA A N 1
ATOM 998 C CA . ALA A 1 127 ? 16.033 0.653 21.015 1.00 90.75 127 ALA A CA 1
ATOM 999 C C . ALA A 1 127 ? 15.502 -0.436 21.954 1.00 90.75 127 ALA A C 1
ATOM 1001 O O . ALA A 1 127 ? 16.013 -1.555 21.970 1.00 90.75 127 ALA A O 1
ATOM 1002 N N . GLU A 1 128 ? 14.482 -0.110 22.743 1.00 93.19 128 GLU A N 1
ATOM 1003 C CA . GLU A 1 128 ? 14.049 -0.941 23.858 1.00 93.19 128 GLU A CA 1
ATOM 1004 C C . GLU A 1 128 ? 12.654 -1.542 23.654 1.00 93.19 128 GLU A C 1
ATOM 1006 O O . GLU A 1 128 ? 12.276 -2.443 24.403 1.00 93.19 128 GLU A O 1
ATOM 1011 N N . GLY A 1 129 ? 11.872 -1.060 22.687 1.00 93.75 129 GLY A N 1
ATOM 1012 C CA . GLY A 1 129 ? 10.455 -1.382 22.523 1.00 93.75 129 GLY A CA 1
ATOM 1013 C C . GLY A 1 129 ? 9.534 -0.556 23.429 1.00 93.75 129 GLY A C 1
ATOM 1014 O O . GLY A 1 129 ? 9.974 0.162 24.324 1.00 93.75 129 GLY A O 1
ATOM 1015 N N . VAL A 1 130 ? 8.229 -0.701 23.214 1.00 95.69 130 VAL A N 1
ATOM 1016 C CA . VAL A 1 130 ? 7.164 0.048 23.894 1.00 95.69 130 VAL A CA 1
ATOM 1017 C C . VAL A 1 130 ? 6.348 -0.891 24.771 1.00 95.69 130 VAL A C 1
ATOM 1019 O O . VAL A 1 130 ? 5.954 -1.972 24.339 1.00 95.69 130 VAL A O 1
ATOM 1022 N N . GLU A 1 131 ? 6.085 -0.495 26.014 1.00 97.44 131 GLU A N 1
ATOM 1023 C CA . GLU A 1 131 ? 5.135 -1.217 26.861 1.00 97.44 131 GLU A CA 1
ATOM 1024 C C . GLU A 1 131 ? 3.705 -1.028 26.336 1.00 97.44 131 GLU A C 1
ATOM 1026 O O . GLU A 1 131 ? 3.257 0.094 26.085 1.00 97.44 131 GLU A O 1
ATOM 1031 N N . MET A 1 132 ? 2.993 -2.134 26.152 1.00 97.81 132 MET A N 1
ATOM 1032 C CA . MET A 1 132 ? 1.627 -2.155 25.647 1.00 97.81 132 MET A CA 1
ATOM 1033 C C . MET A 1 132 ? 0.805 -3.150 26.460 1.00 97.81 132 MET A C 1
ATOM 1035 O O . MET A 1 132 ? 1.264 -4.249 26.754 1.00 97.81 132 MET A O 1
ATOM 1039 N N . GLU A 1 133 ? -0.420 -2.788 26.808 1.00 98.12 133 GLU A N 1
ATOM 1040 C CA . GLU A 1 133 ? -1.367 -3.664 27.485 1.00 98.12 133 GLU A CA 1
ATOM 1041 C C . GLU A 1 133 ? -2.349 -4.229 26.465 1.00 98.12 133 GLU A C 1
ATOM 1043 O O . GLU A 1 133 ? -3.052 -3.476 25.796 1.00 98.12 133 GLU A O 1
ATOM 1048 N N . LEU A 1 134 ? -2.435 -5.550 26.349 1.00 97.81 134 LEU A N 1
ATOM 1049 C CA . LEU A 1 134 ? -3.527 -6.204 25.638 1.00 97.81 134 LEU A CA 1
ATOM 1050 C C . LEU A 1 134 ? -4.775 -6.147 26.517 1.00 97.81 134 LEU A C 1
ATOM 1052 O O . LEU A 1 134 ? -4.748 -6.598 27.663 1.00 97.81 134 LEU A O 1
ATOM 1056 N N . ARG A 1 135 ? -5.867 -5.612 25.970 1.00 97.38 135 ARG A N 1
ATOM 1057 C CA . ARG A 1 135 ? -7.107 -5.280 26.680 1.00 97.38 135 ARG A CA 1
ATOM 1058 C C . ARG A 1 135 ? -8.299 -6.092 26.159 1.00 97.38 135 ARG A C 1
ATOM 1060 O O . ARG A 1 135 ? -9.202 -5.544 25.525 1.00 97.38 135 ARG A O 1
ATOM 1067 N N . PRO A 1 136 ? -8.327 -7.423 26.375 1.00 96.12 136 PRO A N 1
ATOM 1068 C CA . PRO A 1 136 ? -9.433 -8.283 25.936 1.00 96.12 136 PRO A CA 1
ATOM 1069 C C . PRO A 1 136 ? -10.760 -8.028 26.669 1.00 96.12 136 PRO A C 1
ATOM 1071 O O . PRO A 1 136 ? -11.798 -8.542 26.231 1.00 96.12 136 PRO A O 1
ATOM 1074 N N . ASP A 1 137 ? -10.698 -7.279 27.771 1.00 95.25 137 ASP A N 1
ATOM 1075 C CA . ASP A 1 137 ? -11.800 -6.756 28.572 1.00 95.25 137 ASP A CA 1
ATOM 1076 C C . ASP A 1 137 ? -12.506 -5.563 27.910 1.00 95.25 137 ASP A C 1
ATOM 1078 O O . ASP A 1 137 ? -13.686 -5.339 28.180 1.00 95.25 137 ASP A O 1
ATOM 1082 N N . ILE A 1 138 ? -11.824 -4.840 27.012 1.00 96.75 138 ILE A N 1
ATOM 1083 C CA . ILE A 1 138 ? -12.411 -3.725 26.267 1.00 96.75 138 ILE A CA 1
ATOM 1084 C C . ILE A 1 138 ? -13.313 -4.240 25.146 1.00 96.75 138 ILE A C 1
ATOM 1086 O O . ILE A 1 138 ? -12.938 -5.098 24.340 1.00 96.75 138 ILE A O 1
ATOM 1090 N N . GLN A 1 139 ? -14.513 -3.673 25.070 1.00 97.56 139 GLN A N 1
ATOM 1091 C CA . GLN A 1 139 ? -15.489 -3.942 24.020 1.00 97.56 139 GLN A CA 1
ATOM 1092 C C . GLN A 1 139 ? -15.572 -2.754 23.066 1.00 97.56 139 GLN A C 1
ATOM 1094 O O . GLN A 1 139 ? -15.644 -1.613 23.509 1.00 97.56 139 GLN A O 1
ATOM 1099 N N . ILE A 1 140 ? -15.596 -3.024 21.762 1.00 98.44 140 ILE A N 1
ATOM 1100 C CA . ILE A 1 140 ? -15.757 -2.004 20.723 1.00 98.44 140 ILE A CA 1
ATOM 1101 C C . ILE A 1 140 ? -17.098 -2.233 20.032 1.00 98.44 140 ILE A C 1
ATOM 1103 O O . ILE A 1 140 ? -17.378 -3.349 19.593 1.00 98.44 140 ILE A O 1
ATOM 1107 N N . TYR A 1 141 ? -17.909 -1.188 19.921 1.00 98.50 141 TYR A N 1
ATOM 1108 C CA . TYR A 1 141 ? -19.140 -1.174 19.136 1.00 98.50 141 TYR A CA 1
ATOM 1109 C C . TYR A 1 141 ? -19.020 -0.131 18.028 1.00 98.50 141 TYR A C 1
ATOM 1111 O O . TYR A 1 141 ? -18.482 0.946 18.264 1.00 98.50 141 TYR A O 1
ATOM 1119 N N . LEU A 1 142 ? -19.524 -0.442 16.837 1.00 98.44 142 LEU A N 1
ATOM 1120 C CA . LEU A 1 142 ? -19.669 0.490 15.719 1.00 98.44 142 LEU A CA 1
ATOM 1121 C C . LEU A 1 142 ? -21.142 0.520 15.323 1.00 98.44 142 LEU A C 1
ATOM 1123 O O . LEU A 1 142 ? -21.693 -0.526 14.995 1.00 98.44 142 LEU A O 1
ATOM 1127 N N . ASP A 1 143 ? -21.777 1.688 15.407 1.00 97.75 143 ASP A N 1
ATOM 1128 C CA . ASP A 1 143 ? -23.201 1.889 15.101 1.00 97.75 143 ASP A CA 1
ATOM 1129 C C . ASP A 1 143 ? -24.122 0.859 15.801 1.00 97.75 143 ASP A C 1
ATOM 1131 O O . ASP A 1 143 ? -25.107 0.373 15.251 1.00 97.75 143 ASP A O 1
ATOM 1135 N N . GLY A 1 144 ? -23.783 0.512 17.049 1.00 96.69 144 GLY A N 1
ATOM 1136 C CA . GLY A 1 144 ? -24.515 -0.456 17.875 1.00 96.69 144 GLY A CA 1
ATOM 1137 C C . GLY A 1 144 ? -24.117 -1.923 17.675 1.00 96.69 144 GLY A C 1
ATOM 1138 O O . GLY A 1 144 ? -24.528 -2.774 18.465 1.00 96.69 144 GLY A O 1
ATOM 1139 N N . GLU A 1 145 ? -23.275 -2.240 16.691 1.00 97.81 145 GLU A N 1
ATOM 1140 C CA . GLU A 1 145 ? -22.800 -3.601 16.440 1.00 97.81 145 GLU A CA 1
ATOM 1141 C C . GLU A 1 145 ? -21.457 -3.875 17.117 1.00 97.81 145 GLU A C 1
ATOM 1143 O O . GLU A 1 145 ? -20.473 -3.157 16.915 1.00 97.81 145 GLU A O 1
ATOM 1148 N N . LYS A 1 146 ? -21.394 -4.958 17.901 1.00 97.62 146 LYS A N 1
ATOM 1149 C CA . LYS A 1 146 ? -20.166 -5.383 18.577 1.00 97.62 146 LYS A CA 1
ATOM 1150 C C . LYS A 1 146 ? -19.129 -5.865 17.566 1.00 97.62 146 LYS A C 1
ATOM 1152 O O . LYS A 1 146 ? -19.370 -6.816 16.827 1.00 97.62 146 LYS A O 1
ATOM 1157 N N . GLN A 1 147 ? -17.943 -5.277 17.622 1.00 97.88 147 GLN A N 1
ATOM 1158 C CA . GLN A 1 147 ? -16.814 -5.637 16.777 1.00 97.88 147 GLN A CA 1
ATOM 1159 C C . GLN A 1 147 ? -15.961 -6.722 17.440 1.00 97.88 147 GLN A C 1
ATOM 1161 O O . GLN A 1 147 ? -15.757 -6.738 18.658 1.00 97.88 147 GLN A O 1
ATOM 1166 N N . THR A 1 148 ? -15.453 -7.646 16.628 1.00 95.44 148 THR A N 1
ATOM 1167 C CA . THR A 1 148 ? -14.477 -8.660 17.041 1.00 95.44 148 THR A CA 1
ATOM 1168 C C . THR A 1 148 ? -13.359 -8.675 16.020 1.00 95.44 148 THR A C 1
ATOM 1170 O O . THR A 1 148 ? -13.624 -8.795 14.829 1.00 95.44 148 THR A O 1
ATOM 1173 N N . PHE A 1 149 ? -12.118 -8.569 16.484 1.00 95.19 149 PHE A N 1
ATOM 1174 C CA . PHE A 1 149 ? -10.958 -8.549 15.604 1.00 95.19 149 PHE A CA 1
ATOM 1175 C C . PHE A 1 149 ? -10.242 -9.889 15.643 1.00 95.19 149 PHE A C 1
ATOM 1177 O O . PHE A 1 149 ? -10.117 -10.510 16.704 1.00 95.19 149 PHE A O 1
ATOM 1184 N N . THR A 1 150 ? -9.753 -10.316 14.486 1.00 91.75 150 THR A N 1
ATOM 1185 C CA . THR A 1 150 ? -8.970 -11.539 14.335 1.00 91.75 150 THR A CA 1
ATOM 1186 C C . THR A 1 150 ? -7.728 -11.291 13.492 1.00 91.75 150 THR A C 1
ATOM 1188 O O . THR A 1 150 ? -7.669 -10.333 12.720 1.00 91.75 150 THR A O 1
ATOM 1191 N N . ASP A 1 151 ? -6.729 -12.156 13.631 1.00 85.75 151 ASP A N 1
ATOM 1192 C CA . ASP A 1 151 ? -5.622 -12.249 12.683 1.00 85.75 151 ASP A CA 1
ATOM 1193 C C . ASP A 1 151 ? -6.046 -12.994 11.399 1.00 85.75 151 ASP A C 1
ATOM 1195 O O . ASP A 1 151 ? -7.213 -13.355 11.220 1.00 85.75 151 ASP A O 1
ATOM 1199 N N . ALA A 1 152 ? -5.095 -13.214 10.485 1.00 79.44 152 ALA A N 1
ATOM 1200 C CA . ALA A 1 152 ? -5.338 -13.936 9.232 1.00 79.44 152 ALA A CA 1
ATOM 1201 C C . ALA A 1 152 ? -5.675 -15.426 9.435 1.00 79.44 152 ALA A C 1
ATOM 1203 O O . ALA A 1 152 ? -6.290 -16.033 8.566 1.00 79.44 152 ALA A O 1
ATOM 1204 N N . ALA A 1 153 ? -5.290 -16.014 10.570 1.00 82.12 153 ALA A N 1
ATOM 1205 C CA . ALA A 1 153 ? -5.607 -17.394 10.925 1.00 82.12 153 ALA A CA 1
ATOM 1206 C C . ALA A 1 153 ? -6.948 -17.516 11.679 1.00 82.12 153 ALA A C 1
ATOM 1208 O O . ALA A 1 153 ? -7.340 -18.616 12.067 1.00 82.12 153 ALA A O 1
ATOM 1209 N N . GLY A 1 154 ? -7.660 -16.402 11.888 1.00 85.88 154 GLY A N 1
ATOM 1210 C CA . GLY A 1 154 ? -8.923 -16.357 12.620 1.00 85.88 154 GLY A CA 1
ATOM 1211 C C . GLY A 1 154 ? -8.763 -16.331 14.144 1.00 85.88 154 GLY A C 1
ATOM 1212 O O . GLY A 1 154 ? -9.765 -16.400 14.859 1.00 85.88 154 GLY A O 1
ATOM 1213 N N . ASN A 1 155 ? -7.543 -16.205 14.675 1.00 88.88 155 ASN A N 1
ATOM 1214 C CA . ASN A 1 155 ? -7.342 -16.076 16.117 1.00 88.88 155 ASN A CA 1
ATOM 1215 C C . ASN A 1 155 ? -7.782 -14.688 16.576 1.00 88.88 155 ASN A C 1
ATOM 1217 O O . ASN A 1 155 ? -7.463 -13.687 15.939 1.00 88.88 155 ASN A O 1
ATOM 1221 N N . ARG A 1 156 ? -8.483 -14.611 17.711 1.00 92.75 156 ARG A N 1
ATOM 1222 C CA . ARG A 1 156 ? -8.954 -13.338 18.273 1.00 92.75 156 ARG A CA 1
ATOM 1223 C C . ARG A 1 156 ? -7.778 -12.438 18.665 1.00 92.75 156 ARG A C 1
ATOM 1225 O O . ARG A 1 156 ? -6.915 -12.849 19.435 1.00 92.75 156 ARG A O 1
ATOM 1232 N N . ILE A 1 157 ? -7.825 -11.185 18.219 1.00 95.12 157 ILE A N 1
ATOM 1233 C CA . ILE A 1 157 ? -6.891 -10.117 18.579 1.00 95.12 157 ILE A CA 1
ATOM 1234 C C . ILE A 1 157 ? -7.652 -9.068 19.407 1.00 95.12 157 ILE A C 1
ATOM 1236 O O . ILE A 1 157 ? -8.642 -8.515 18.926 1.00 95.12 157 ILE A O 1
ATOM 1240 N N . PRO A 1 158 ? -7.276 -8.813 20.671 1.00 96.69 158 PRO A N 1
ATOM 1241 C CA . PRO A 1 158 ? -7.963 -7.820 21.490 1.00 96.69 158 PRO A CA 1
ATOM 1242 C C . PRO A 1 158 ? -7.547 -6.385 21.118 1.00 96.69 158 PRO A C 1
ATOM 1244 O O . PRO A 1 158 ? -6.494 -6.194 20.511 1.00 96.69 158 PRO A O 1
ATOM 1247 N N . PRO A 1 159 ? -8.322 -5.360 21.521 1.00 97.94 159 PRO A N 1
ATOM 1248 C CA . PRO A 1 159 ? -7.811 -3.997 21.648 1.00 97.94 159 PRO A CA 1
ATOM 1249 C C . PRO A 1 159 ? -6.559 -3.947 22.531 1.00 97.94 159 PRO A C 1
ATOM 1251 O O . PRO A 1 159 ? -6.301 -4.861 23.319 1.00 97.94 159 PRO A O 1
ATOM 1254 N N . ALA A 1 160 ? -5.805 -2.860 22.436 1.00 98.00 160 ALA A N 1
ATOM 1255 C CA . ALA A 1 160 ? -4.645 -2.627 23.281 1.00 98.00 160 ALA A CA 1
ATOM 1256 C C . ALA A 1 160 ? -4.622 -1.190 23.806 1.00 98.00 160 ALA A C 1
ATOM 1258 O O . ALA A 1 160 ? -5.324 -0.326 23.292 1.00 98.00 160 ALA A O 1
ATOM 1259 N N . ALA A 1 161 ? -3.811 -0.925 24.822 1.00 97.44 161 ALA A N 1
ATOM 1260 C CA . ALA A 1 161 ? -3.544 0.418 25.311 1.00 97.44 161 ALA A CA 1
ATOM 1261 C C . ALA A 1 161 ? -2.037 0.622 25.486 1.00 97.44 161 ALA A C 1
ATOM 1263 O O . ALA A 1 161 ? -1.319 -0.288 25.895 1.00 97.44 161 ALA A O 1
ATOM 1264 N N . SER A 1 162 ? -1.542 1.818 25.188 1.00 97.12 162 SER A N 1
ATOM 1265 C CA . SER A 1 162 ? -0.168 2.204 25.508 1.00 97.12 162 SER A CA 1
ATOM 1266 C C . SER A 1 162 ? -0.127 3.687 25.844 1.00 97.12 162 SER A C 1
ATOM 1268 O O . SER A 1 162 ? -0.664 4.507 25.103 1.00 97.12 162 SER A O 1
ATOM 1270 N N . ARG A 1 163 ? 0.475 4.032 26.990 1.00 93.62 163 ARG A N 1
ATOM 1271 C CA . ARG A 1 163 ? 0.638 5.421 27.467 1.00 93.62 163 ARG A CA 1
ATOM 1272 C C . ARG A 1 163 ? -0.658 6.248 27.420 1.00 93.62 163 ARG A C 1
ATOM 1274 O O . ARG A 1 163 ? -0.648 7.407 27.021 1.00 93.62 163 ARG A O 1
ATOM 1281 N N . GLY A 1 164 ? -1.774 5.635 27.815 1.00 90.94 164 GLY A N 1
ATOM 1282 C CA . GLY A 1 164 ? -3.096 6.272 27.829 1.00 90.94 164 GLY A CA 1
ATOM 1283 C C . GLY A 1 164 ? -3.815 6.323 26.476 1.00 90.94 164 GLY A C 1
ATOM 1284 O O . GLY A 1 164 ? -4.978 6.702 26.443 1.00 90.94 164 GLY A O 1
ATOM 1285 N N . VAL A 1 165 ? -3.180 5.891 25.382 1.00 95.88 165 VAL A N 1
ATOM 1286 C CA . VAL A 1 165 ? -3.797 5.829 24.052 1.00 95.88 165 VAL A CA 1
ATOM 1287 C C . VAL A 1 165 ? -4.396 4.443 23.833 1.00 95.88 165 VAL A C 1
ATOM 1289 O O . VAL A 1 165 ? -3.690 3.436 23.942 1.00 95.88 165 VAL A O 1
ATOM 1292 N N . LEU A 1 166 ? -5.687 4.381 23.492 1.00 97.25 166 LEU A N 1
ATOM 1293 C CA . LEU A 1 166 ? -6.315 3.139 23.044 1.00 97.25 166 LEU A CA 1
ATOM 1294 C C . LEU A 1 166 ? -5.911 2.844 21.600 1.00 97.25 166 LEU A C 1
ATOM 1296 O O . LEU A 1 166 ? -5.955 3.720 20.737 1.00 97.25 166 LEU A O 1
ATOM 1300 N N . LEU A 1 167 ? -5.559 1.595 21.332 1.00 98.25 167 LEU A N 1
ATOM 1301 C CA . LEU A 1 167 ? -5.109 1.110 20.042 1.00 98.25 167 LEU A CA 1
ATOM 1302 C C . LEU A 1 167 ? -6.007 -0.033 19.560 1.00 98.25 167 LEU A C 1
ATOM 1304 O O . LEU A 1 167 ? -6.382 -0.920 20.331 1.00 98.25 167 LEU A O 1
ATOM 1308 N N . LEU A 1 168 ? -6.298 -0.049 18.263 1.00 98.25 168 LEU A N 1
ATOM 1309 C CA . LEU A 1 168 ? -7.009 -1.135 17.595 1.00 98.25 168 LEU A CA 1
ATOM 1310 C C . LEU A 1 168 ? -6.106 -1.812 16.560 1.00 98.25 168 LEU A C 1
ATOM 1312 O O . LEU A 1 168 ? -5.277 -1.140 15.940 1.00 98.25 168 LEU A O 1
ATOM 1316 N N . PRO A 1 169 ? -6.256 -3.129 16.335 1.00 97.25 169 PRO A N 1
ATOM 1317 C CA . PRO A 1 169 ? -5.524 -3.811 15.278 1.00 97.25 169 PRO A CA 1
ATOM 1318 C C . PRO A 1 169 ? -5.921 -3.242 13.909 1.00 97.25 169 PRO A C 1
ATOM 1320 O O . PRO A 1 169 ? -7.103 -3.171 13.571 1.00 97.25 169 PRO A O 1
ATOM 1323 N N . VAL A 1 170 ? -4.932 -2.886 13.087 1.00 96.50 170 VAL A N 1
ATOM 1324 C CA . VAL A 1 170 ? -5.121 -2.245 11.773 1.00 96.50 170 VAL A CA 1
ATOM 1325 C C . VAL A 1 170 ? -5.979 -3.084 10.824 1.00 96.50 170 VAL A C 1
ATOM 1327 O O . VAL A 1 170 ? -6.765 -2.535 10.062 1.00 96.50 170 VAL A O 1
ATOM 1330 N N . ARG A 1 171 ? -5.890 -4.420 10.904 1.00 94.88 171 ARG A N 1
ATOM 1331 C CA . ARG A 1 171 ? -6.749 -5.338 10.139 1.00 94.88 171 ARG A CA 1
ATOM 1332 C C . ARG A 1 171 ? -8.218 -5.199 10.543 1.00 94.88 171 ARG A C 1
ATOM 1334 O O . ARG A 1 171 ? -9.085 -5.171 9.680 1.00 94.88 171 ARG A O 1
ATOM 1341 N N . GLY A 1 172 ? -8.484 -5.069 11.843 1.00 95.81 172 GLY A N 1
ATOM 1342 C CA . GLY A 1 172 ? -9.824 -4.804 12.361 1.00 95.81 172 GLY A CA 1
ATOM 1343 C C . GLY A 1 172 ? -10.346 -3.439 11.919 1.00 95.81 172 GLY A C 1
ATOM 1344 O O . GLY A 1 172 ? -11.477 -3.335 11.461 1.00 95.81 172 GLY A O 1
ATOM 1345 N N . ALA A 1 173 ? -9.496 -2.409 11.964 1.00 97.12 173 ALA A N 1
ATOM 1346 C CA . ALA A 1 173 ? -9.839 -1.085 11.450 1.00 97.12 173 ALA A CA 1
ATOM 1347 C C . ALA A 1 173 ? -10.166 -1.111 9.944 1.00 97.12 173 ALA A C 1
ATOM 1349 O O . ALA A 1 173 ? -11.165 -0.528 9.531 1.00 97.12 173 ALA A O 1
ATOM 1350 N N . ALA A 1 174 ? -9.381 -1.836 9.136 1.00 96.19 174 ALA A N 1
ATOM 1351 C CA . ALA A 1 174 ? -9.654 -2.038 7.712 1.00 96.19 174 ALA A CA 1
ATOM 1352 C C . ALA A 1 174 ? -11.030 -2.687 7.492 1.00 96.19 174 ALA A C 1
ATOM 1354 O O . ALA A 1 174 ? -11.848 -2.154 6.744 1.00 96.19 174 ALA A O 1
ATOM 1355 N N . GLN A 1 175 ? -11.326 -3.767 8.224 1.00 95.00 175 GLN A N 1
ATOM 1356 C CA . GLN A 1 175 ? -12.616 -4.458 8.162 1.00 95.00 175 GLN A CA 1
ATOM 1357 C C . GLN A 1 175 ? -13.788 -3.532 8.518 1.00 95.00 175 GLN A C 1
ATOM 1359 O O . GLN A 1 175 ? -14.794 -3.522 7.814 1.00 95.00 175 GLN A O 1
ATOM 1364 N N . MET A 1 176 ? -13.655 -2.719 9.571 1.00 96.94 176 MET A N 1
ATOM 1365 C CA . MET A 1 176 ? -14.679 -1.739 9.963 1.00 96.94 176 MET A CA 1
ATOM 1366 C C . MET A 1 176 ? -14.934 -0.690 8.868 1.00 96.94 176 MET A C 1
ATOM 1368 O O . MET A 1 176 ? -16.051 -0.186 8.738 1.00 96.94 176 MET A O 1
ATOM 1372 N N . CYS A 1 177 ? -13.911 -0.379 8.068 1.00 95.94 177 CYS A N 1
ATOM 1373 C CA . CYS A 1 177 ? -14.001 0.520 6.918 1.00 95.94 177 CYS A CA 1
ATOM 1374 C C . CYS A 1 177 ? -14.499 -0.178 5.638 1.00 95.94 177 CYS A C 1
ATOM 1376 O O . CYS A 1 177 ? -14.619 0.477 4.608 1.00 95.94 177 CYS A O 1
ATOM 1378 N N . GLY A 1 178 ? -14.770 -1.489 5.672 1.00 94.19 178 GLY A N 1
ATOM 1379 C CA . GLY A 1 178 ? -15.116 -2.269 4.479 1.00 94.19 178 GLY A CA 1
ATOM 1380 C C . GLY A 1 178 ? -13.945 -2.467 3.511 1.00 94.19 178 GLY A C 1
ATOM 1381 O O . GLY A 1 178 ? -14.171 -2.694 2.324 1.00 94.19 178 GLY A O 1
ATOM 1382 N N . LYS A 1 179 ? -12.706 -2.366 4.005 1.00 94.00 179 LYS A N 1
ATOM 1383 C CA . LYS A 1 179 ? -11.478 -2.453 3.211 1.00 94.00 179 LYS A CA 1
ATOM 1384 C C . LYS A 1 179 ? -10.766 -3.780 3.404 1.00 94.00 179 LYS A C 1
ATOM 1386 O O . LYS A 1 179 ? -10.720 -4.332 4.503 1.00 94.00 179 LYS A O 1
ATOM 1391 N N . GLU A 1 180 ? -10.147 -4.236 2.326 1.00 91.38 180 GLU A N 1
ATOM 1392 C CA . GLU A 1 180 ? -9.160 -5.307 2.351 1.00 91.38 180 GLU A CA 1
ATOM 1393 C C . GLU A 1 180 ? -7.801 -4.756 2.792 1.00 91.38 180 GLU A C 1
ATOM 1395 O O . GLU A 1 180 ? -7.530 -3.557 2.683 1.00 91.38 180 GLU A O 1
ATOM 1400 N N . ILE A 1 181 ? -6.938 -5.637 3.300 1.00 90.00 181 ILE A N 1
ATOM 1401 C CA . ILE A 1 181 ? -5.605 -5.274 3.785 1.00 90.00 181 ILE A CA 1
ATOM 1402 C C . ILE A 1 181 ? -4.540 -6.236 3.261 1.00 90.00 181 ILE A C 1
ATOM 1404 O O . ILE A 1 181 ? -4.573 -7.438 3.531 1.00 90.00 181 ILE A O 1
ATOM 1408 N N . THR A 1 182 ? -3.532 -5.691 2.584 1.00 86.38 182 THR A N 1
ATOM 1409 C CA . THR A 1 182 ? -2.345 -6.432 2.140 1.00 86.38 182 THR A CA 1
ATOM 1410 C C . THR A 1 182 ? -1.083 -5.888 2.793 1.00 86.38 182 THR A C 1
ATOM 1412 O O . THR A 1 182 ? -0.928 -4.687 3.021 1.00 86.38 182 THR A O 1
ATOM 1415 N N . TYR A 1 183 ? -0.165 -6.808 3.073 1.00 81.81 183 TYR A N 1
ATOM 1416 C CA . TYR A 1 183 ? 1.160 -6.540 3.608 1.00 81.81 183 TYR A CA 1
ATOM 1417 C C . TYR A 1 183 ? 2.188 -6.882 2.533 1.00 81.81 183 TYR A C 1
ATOM 1419 O O . TYR A 1 183 ? 2.189 -8.002 2.029 1.00 81.81 183 TYR A O 1
ATOM 1427 N N . LEU A 1 184 ? 3.060 -5.937 2.183 1.00 72.56 184 LEU A N 1
ATOM 1428 C CA . LEU A 1 184 ? 4.164 -6.172 1.248 1.00 72.56 184 LEU A CA 1
ATOM 1429 C C . LEU A 1 184 ? 5.509 -5.874 1.914 1.00 72.56 184 LEU A C 1
ATOM 1431 O O . LEU A 1 184 ? 5.606 -4.926 2.688 1.00 72.56 184 LEU A O 1
ATOM 1435 N N . PRO A 1 185 ? 6.588 -6.599 1.592 1.00 61.81 185 PRO A N 1
ATOM 1436 C CA . PRO A 1 185 ? 7.927 -6.304 2.104 1.00 61.81 185 PRO A CA 1
ATOM 1437 C C . PRO A 1 185 ? 8.339 -4.842 1.865 1.00 61.81 185 PRO A C 1
ATOM 1439 O O . PRO A 1 185 ? 8.340 -4.384 0.724 1.00 61.81 185 PRO A O 1
ATOM 1442 N N . SER A 1 186 ? 8.771 -4.113 2.904 1.00 55.94 186 SER A N 1
ATOM 1443 C CA . SER A 1 186 ? 9.187 -2.701 2.742 1.00 55.94 186 SER A CA 1
ATOM 1444 C C . SER A 1 186 ? 10.421 -2.517 1.870 1.00 55.94 186 SER A C 1
ATOM 1446 O O . SER A 1 186 ? 10.599 -1.474 1.240 1.00 55.94 186 SER A O 1
ATOM 1448 N N . LYS A 1 187 ? 11.266 -3.546 1.824 1.00 51.97 187 LYS A N 1
ATOM 1449 C CA . LYS A 1 187 ? 12.352 -3.675 0.866 1.00 51.97 187 LYS A CA 1
ATOM 1450 C C . LYS A 1 187 ? 12.159 -4.996 0.139 1.00 51.97 187 LYS A C 1
ATOM 1452 O O . LYS A 1 187 ? 12.258 -6.037 0.795 1.00 51.97 187 LYS A O 1
ATOM 1457 N N . PRO A 1 188 ? 11.961 -5.013 -1.182 1.00 46.97 188 PRO A N 1
ATOM 1458 C CA . PRO A 1 188 ? 12.366 -6.184 -1.947 1.00 46.97 188 PRO A CA 1
ATOM 1459 C C . PRO A 1 188 ? 13.858 -6.426 -1.686 1.00 46.97 188 PRO A C 1
ATOM 1461 O O . PRO A 1 188 ? 14.603 -5.482 -1.418 1.00 46.97 188 PRO A O 1
ATOM 1464 N N . ALA A 1 189 ? 14.297 -7.683 -1.678 1.00 38.56 189 ALA A N 1
ATOM 1465 C CA . ALA A 1 189 ? 15.717 -7.967 -1.509 1.00 38.56 189 ALA A CA 1
ATOM 1466 C C . ALA A 1 189 ? 16.483 -7.265 -2.644 1.00 38.56 189 ALA A C 1
ATOM 1468 O O . ALA A 1 189 ? 16.293 -7.582 -3.817 1.00 38.56 189 ALA A O 1
ATOM 1469 N N . SER A 1 190 ? 17.274 -6.243 -2.303 1.00 35.28 190 SER A N 1
ATOM 1470 C CA . SER A 1 190 ? 18.116 -5.563 -3.281 1.00 35.28 190 SER A CA 1
ATOM 1471 C C . SER A 1 190 ? 19.099 -6.583 -3.857 1.00 35.28 190 SER A C 1
ATOM 1473 O O . SER A 1 190 ? 19.747 -7.279 -3.071 1.00 35.28 190 SER A O 1
ATOM 1475 N N . PRO A 1 191 ? 19.288 -6.650 -5.185 1.00 37.25 191 PRO A N 1
ATOM 1476 C CA . PRO A 1 191 ? 20.467 -7.283 -5.744 1.00 37.25 191 PRO A CA 1
ATOM 1477 C C . PRO A 1 191 ? 21.670 -6.439 -5.321 1.00 37.25 191 PRO A C 1
ATOM 1479 O O . PRO A 1 191 ? 21.951 -5.373 -5.871 1.00 37.25 191 PRO A O 1
ATOM 1482 N N . GLY A 1 192 ? 22.319 -6.872 -4.247 1.00 33.66 192 GLY A N 1
ATOM 1483 C CA . GLY A 1 192 ? 23.569 -6.306 -3.791 1.00 33.66 192 GLY A CA 1
ATOM 1484 C C . GLY A 1 192 ? 24.685 -6.784 -4.702 1.00 33.66 192 GLY A C 1
ATOM 1485 O O . GLY A 1 192 ? 25.042 -7.952 -4.646 1.00 33.66 192 GLY A O 1
ATOM 1486 N N . VAL A 1 193 ? 25.265 -5.835 -5.438 1.00 33.50 193 VAL A N 1
ATOM 1487 C CA . VAL A 1 193 ? 26.618 -5.904 -6.008 1.00 33.50 193 VAL A CA 1
ATOM 1488 C C . VAL A 1 193 ? 26.764 -6.890 -7.181 1.00 33.50 193 VAL A C 1
ATOM 1490 O O . VAL A 1 193 ? 26.086 -7.906 -7.284 1.00 33.50 193 VAL A O 1
ATOM 1493 N N . GLU A 1 194 ? 27.596 -6.500 -8.143 1.00 32.16 194 GLU A N 1
ATOM 1494 C CA . GLU A 1 194 ? 27.842 -7.156 -9.432 1.00 32.16 194 GLU A CA 1
ATOM 1495 C C . GLU A 1 194 ? 27.800 -8.697 -9.375 1.00 32.16 194 GLU A C 1
ATOM 1497 O O . GLU A 1 194 ? 28.605 -9.326 -8.693 1.00 32.16 194 GLU A O 1
ATOM 1502 N N . GLY A 1 195 ? 26.874 -9.306 -10.130 1.00 36.78 195 GLY A N 1
ATOM 1503 C CA . GLY A 1 195 ? 26.847 -10.755 -10.386 1.00 36.78 195 GLY A CA 1
ATOM 1504 C C . GLY A 1 195 ? 25.675 -11.565 -9.806 1.00 36.78 195 GLY A C 1
ATOM 1505 O O . GLY A 1 195 ? 25.631 -12.773 -10.029 1.00 36.78 195 GLY A O 1
ATOM 1506 N N . GLY A 1 196 ? 24.712 -10.963 -9.100 1.00 30.44 196 GLY A N 1
ATOM 1507 C CA . GLY A 1 196 ? 23.549 -11.688 -8.556 1.00 30.44 196 GLY A CA 1
ATOM 1508 C C . GLY A 1 196 ? 22.486 -12.075 -9.603 1.00 30.44 196 GLY A C 1
ATOM 1509 O O . GLY A 1 196 ? 21.940 -11.206 -10.280 1.00 30.44 196 GLY A O 1
ATOM 1510 N N . SER A 1 197 ? 22.169 -13.372 -9.714 1.00 35.22 197 SER A N 1
ATOM 1511 C CA . SER A 1 197 ? 21.085 -13.920 -10.555 1.00 35.22 197 SER A CA 1
ATOM 1512 C C . SER A 1 197 ? 19.687 -13.490 -10.076 1.00 35.22 197 SER A C 1
ATOM 1514 O O . SER A 1 197 ? 19.430 -13.406 -8.880 1.00 35.22 197 SER A O 1
ATOM 1516 N N . VAL A 1 198 ? 18.770 -13.277 -11.027 1.00 40.97 198 VAL A N 1
ATOM 1517 C CA . VAL A 1 198 ? 17.402 -12.729 -10.868 1.00 40.97 198 VAL A CA 1
ATOM 1518 C C . VAL A 1 198 ? 16.364 -13.784 -10.416 1.00 40.97 198 VAL A C 1
ATOM 1520 O O . VAL A 1 198 ? 15.169 -13.512 -10.400 1.00 40.97 198 VAL A O 1
ATOM 1523 N N . THR A 1 199 ? 16.774 -15.002 -10.061 1.00 32.50 199 THR A N 1
ATOM 1524 C CA . THR A 1 199 ? 15.870 -16.170 -10.099 1.00 32.50 199 THR A CA 1
ATOM 1525 C C . THR A 1 199 ? 15.278 -16.674 -8.781 1.00 32.50 199 THR A C 1
ATOM 1527 O O . THR A 1 199 ? 14.553 -17.654 -8.849 1.00 32.50 199 THR A O 1
ATOM 1530 N N . ASP A 1 200 ? 15.472 -16.040 -7.622 1.00 31.88 200 ASP A N 1
ATOM 1531 C CA . ASP A 1 200 ? 14.837 -16.515 -6.375 1.00 31.88 200 ASP A CA 1
ATOM 1532 C C . ASP A 1 200 ? 14.188 -15.376 -5.578 1.00 31.88 200 ASP A C 1
ATOM 1534 O O . ASP A 1 200 ? 14.873 -14.591 -4.924 1.00 31.88 200 ASP A O 1
ATOM 1538 N N . PHE A 1 201 ? 12.852 -15.298 -5.590 1.00 42.88 201 PHE A N 1
ATOM 1539 C CA . PHE A 1 201 ? 12.095 -14.420 -4.690 1.00 42.88 201 PHE A CA 1
ATOM 1540 C C . PHE A 1 201 ? 10.805 -15.114 -4.206 1.00 42.88 201 PHE A C 1
ATOM 1542 O O . PHE A 1 201 ? 9.856 -15.218 -4.984 1.00 42.88 201 PHE A O 1
ATOM 1549 N N . PRO A 1 202 ? 10.731 -15.588 -2.946 1.00 36.22 202 PRO A N 1
ATOM 1550 C CA . PRO A 1 202 ? 9.511 -16.181 -2.399 1.00 36.22 202 PRO A CA 1
ATOM 1551 C C . PRO A 1 202 ? 8.450 -15.120 -2.043 1.00 36.22 202 PRO A C 1
ATOM 1553 O O . PRO A 1 202 ? 8.779 -14.008 -1.624 1.00 36.22 202 PRO A O 1
ATOM 1556 N N . LEU A 1 203 ? 7.175 -15.493 -2.217 1.00 33.78 203 LEU A N 1
ATOM 1557 C CA . LEU A 1 203 ? 5.964 -14.739 -1.850 1.00 33.78 203 LEU A CA 1
ATOM 1558 C C . LEU A 1 203 ? 5.843 -14.609 -0.318 1.00 33.78 203 LEU A C 1
ATOM 1560 O O . LEU A 1 203 ? 6.182 -15.549 0.398 1.00 33.78 203 LEU A O 1
ATOM 1564 N N . LEU A 1 204 ? 5.364 -13.470 0.198 1.00 40.47 204 LEU A N 1
ATOM 1565 C CA . LEU A 1 204 ? 5.356 -13.171 1.640 1.00 40.47 204 LEU A CA 1
ATOM 1566 C C . LEU A 1 204 ? 3.976 -12.663 2.091 1.00 40.47 204 LEU A C 1
ATOM 1568 O O . LEU A 1 204 ? 3.520 -11.631 1.611 1.00 40.47 204 LEU A O 1
ATOM 1572 N N . PHE A 1 205 ? 3.337 -13.392 3.015 1.00 42.00 205 PHE A N 1
ATOM 1573 C CA . PHE A 1 205 ?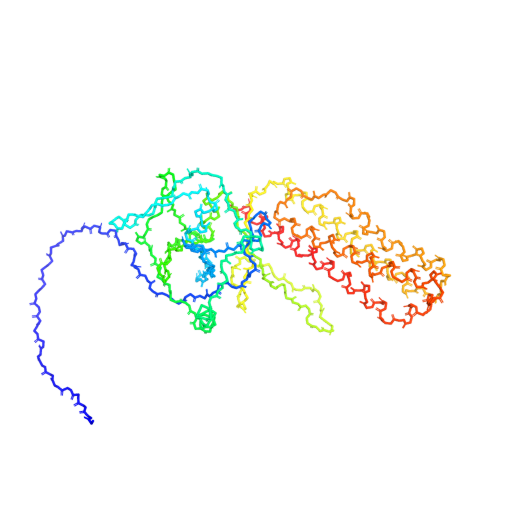 1.997 -13.125 3.571 1.00 42.00 205 PHE A CA 1
ATOM 1574 C C . PHE A 1 205 ? 2.013 -12.673 5.049 1.00 42.00 205 PHE A C 1
ATOM 1576 O O . PHE A 1 205 ? 1.006 -12.806 5.740 1.00 42.00 205 PHE A O 1
ATOM 1583 N N . GLU A 1 206 ? 3.115 -12.109 5.561 1.00 35.50 206 GLU A N 1
ATOM 1584 C CA . GLU A 1 206 ? 3.216 -11.723 6.981 1.00 35.50 206 GLU A CA 1
ATOM 1585 C C . GLU A 1 206 ? 3.754 -10.290 7.201 1.00 35.50 206 GLU A C 1
ATOM 1587 O O . GLU A 1 206 ? 4.606 -9.826 6.439 1.00 35.50 206 GLU A O 1
ATOM 1592 N N . PRO A 1 207 ? 3.277 -9.569 8.245 1.00 34.59 207 PRO A N 1
ATOM 1593 C CA . PRO A 1 207 ? 3.653 -8.177 8.535 1.00 34.59 207 PRO A CA 1
ATOM 1594 C C . PRO A 1 207 ? 5.083 -7.995 9.061 1.00 34.59 207 PRO A C 1
ATOM 1596 O O . PRO A 1 207 ? 5.617 -6.883 9.030 1.00 34.59 207 PRO A O 1
ATOM 1599 N N . VAL A 1 208 ? 5.694 -9.079 9.538 1.00 39.97 208 VAL A N 1
ATOM 1600 C CA . VAL A 1 208 ? 7.114 -9.172 9.871 1.00 39.97 208 VAL A CA 1
ATOM 1601 C C . VAL A 1 208 ? 7.636 -10.400 9.150 1.00 39.97 208 VAL A C 1
ATOM 1603 O O . VAL A 1 208 ? 7.155 -11.506 9.372 1.00 39.97 208 VAL A O 1
ATOM 1606 N N . LEU A 1 209 ? 8.592 -10.202 8.251 1.00 43.72 209 LEU A N 1
ATOM 1607 C CA . LEU A 1 209 ? 9.228 -11.307 7.545 1.00 43.72 209 LEU A CA 1
ATOM 1608 C C . LEU A 1 209 ? 10.080 -12.121 8.525 1.00 43.72 209 LEU A C 1
ATOM 1610 O O . LEU A 1 209 ? 10.586 -11.582 9.508 1.00 43.72 209 LEU A O 1
ATOM 1614 N N . SER A 1 210 ? 10.326 -13.397 8.226 1.00 36.28 210 SER A N 1
ATOM 1615 C CA . SER A 1 210 ? 11.192 -14.280 9.029 1.00 36.28 210 SER A CA 1
ATOM 1616 C C . SER A 1 210 ? 12.634 -13.767 9.215 1.00 36.28 210 SER A C 1
ATOM 1618 O O . SER A 1 210 ? 13.401 -14.349 9.975 1.00 36.28 210 SER A O 1
ATOM 1620 N N . ASP A 1 211 ? 13.013 -12.692 8.517 1.00 39.81 211 ASP A N 1
ATOM 1621 C CA . ASP A 1 211 ? 14.297 -11.994 8.614 1.00 39.81 211 ASP A CA 1
ATOM 1622 C C . ASP A 1 211 ? 14.237 -10.644 9.363 1.00 39.81 211 ASP A C 1
ATOM 1624 O O . ASP A 1 211 ? 15.219 -9.902 9.371 1.00 39.81 211 ASP A O 1
ATOM 1628 N N . GLY A 1 212 ? 13.107 -10.315 10.000 1.00 49.66 212 GLY A N 1
ATOM 1629 C CA . GLY A 1 212 ? 12.941 -9.112 10.821 1.00 49.66 212 GLY A CA 1
ATOM 1630 C C . GLY A 1 212 ? 12.587 -7.833 10.053 1.00 49.66 212 GLY A C 1
ATOM 1631 O O . GLY A 1 212 ? 12.516 -6.767 10.662 1.00 49.66 212 GLY A O 1
ATOM 1632 N N . ARG A 1 213 ? 12.351 -7.893 8.734 1.00 54.47 213 ARG A N 1
ATOM 1633 C CA . ARG A 1 213 ? 11.881 -6.732 7.955 1.00 54.47 213 ARG A CA 1
ATOM 1634 C C . ARG A 1 213 ? 10.400 -6.435 8.220 1.00 54.47 213 ARG A C 1
ATOM 1636 O O . ARG A 1 213 ? 9.564 -7.337 8.180 1.00 54.47 213 ARG A O 1
ATOM 1643 N N . THR A 1 214 ? 10.074 -5.157 8.403 1.00 65.75 214 THR A N 1
ATOM 1644 C CA . THR A 1 214 ? 8.701 -4.644 8.505 1.00 65.75 214 THR A CA 1
ATOM 1645 C C . THR A 1 214 ? 8.028 -4.617 7.126 1.00 65.75 214 THR A C 1
ATOM 1647 O O . THR A 1 214 ? 8.671 -4.314 6.115 1.00 65.75 214 THR A O 1
ATOM 1650 N N . ALA A 1 215 ? 6.742 -4.960 7.047 1.00 73.81 215 ALA A N 1
ATOM 1651 C CA . ALA A 1 215 ? 5.958 -4.879 5.813 1.00 73.81 215 ALA A CA 1
ATOM 1652 C C . ALA A 1 215 ? 5.238 -3.528 5.693 1.00 73.81 215 ALA A C 1
ATOM 1654 O O . ALA A 1 215 ? 4.668 -3.065 6.677 1.00 73.81 215 ALA A O 1
ATOM 1655 N N . LYS A 1 216 ? 5.209 -2.946 4.489 1.00 83.31 216 LYS A N 1
ATOM 1656 C CA . LYS A 1 216 ? 4.300 -1.862 4.101 1.00 83.31 216 LYS A CA 1
ATOM 1657 C C . LYS A 1 216 ? 2.865 -2.371 4.130 1.00 83.31 216 LYS A C 1
ATOM 1659 O O . LYS A 1 216 ? 2.597 -3.497 3.710 1.00 83.31 216 LYS A O 1
ATOM 1664 N N . ILE A 1 217 ? 1.956 -1.520 4.587 1.00 88.75 217 ILE A N 1
ATOM 1665 C CA . ILE A 1 217 ? 0.538 -1.845 4.733 1.00 88.75 217 ILE A CA 1
ATOM 1666 C C . ILE A 1 217 ? -0.263 -1.057 3.704 1.00 88.75 217 ILE A C 1
ATOM 1668 O O . ILE A 1 217 ? -0.142 0.167 3.626 1.00 88.75 217 ILE A O 1
ATOM 1672 N N . PHE A 1 218 ? -1.106 -1.769 2.963 1.00 89.06 218 PHE A N 1
ATOM 1673 C CA . PHE A 1 218 ? -2.012 -1.211 1.967 1.00 89.06 218 PHE A CA 1
ATOM 1674 C C . PHE A 1 218 ? -3.440 -1.612 2.296 1.00 89.06 218 PHE A C 1
ATOM 1676 O O . PHE A 1 218 ? -3.720 -2.799 2.472 1.00 89.06 218 PHE A O 1
ATOM 1683 N N . LEU A 1 219 ? -4.326 -0.625 2.363 1.00 93.19 219 LEU A N 1
ATOM 1684 C CA . LEU A 1 219 ? -5.764 -0.803 2.482 1.00 93.19 219 LEU A CA 1
ATOM 1685 C C . LEU A 1 219 ? -6.429 -0.302 1.202 1.00 93.19 219 LEU A C 1
ATOM 1687 O O . LEU A 1 219 ? -6.069 0.759 0.688 1.00 93.19 219 LEU A O 1
ATOM 1691 N N . TYR A 1 220 ? -7.385 -1.072 0.700 1.00 91.25 220 TYR A N 1
ATOM 1692 C CA . TYR A 1 220 ? -8.090 -0.793 -0.549 1.00 91.25 220 TYR A CA 1
ATOM 1693 C C . TYR A 1 220 ? -9.475 -1.439 -0.532 1.00 91.25 220 TYR A C 1
ATOM 1695 O O . TYR A 1 220 ? -9.726 -2.391 0.210 1.00 91.25 220 TYR A O 1
ATOM 1703 N N . ASP A 1 221 ? -10.376 -0.940 -1.370 1.00 91.25 221 ASP A N 1
ATOM 1704 C CA . ASP A 1 221 ? -11.665 -1.593 -1.591 1.00 91.25 221 ASP A CA 1
ATOM 1705 C C . ASP A 1 221 ? -11.477 -2.941 -2.292 1.00 91.25 221 ASP A C 1
ATOM 1707 O O . ASP A 1 221 ? -10.628 -3.081 -3.178 1.00 91.25 221 ASP A O 1
ATOM 1711 N N . LYS A 1 222 ? -12.287 -3.937 -1.916 1.00 89.94 222 LYS A N 1
ATOM 1712 C CA . LYS A 1 222 ? -12.205 -5.287 -2.481 1.00 89.94 222 LYS A CA 1
ATOM 1713 C C . LYS A 1 222 ? -12.295 -5.241 -4.016 1.00 89.94 222 LYS A C 1
ATOM 1715 O O . LYS A 1 222 ? -13.339 -4.846 -4.544 1.00 89.94 222 LYS A O 1
ATOM 1720 N N . PRO A 1 223 ? -11.248 -5.664 -4.746 1.00 91.38 223 PRO A N 1
ATOM 1721 C CA . PRO A 1 223 ? -11.254 -5.583 -6.196 1.00 91.38 223 PRO A CA 1
ATOM 1722 C C . PRO A 1 223 ? -12.171 -6.647 -6.803 1.00 91.38 223 PRO A C 1
ATOM 1724 O O . PRO A 1 223 ? -12.279 -7.775 -6.319 1.00 91.38 223 PRO A O 1
ATOM 1727 N N . THR A 1 224 ? -12.807 -6.296 -7.914 1.00 92.94 224 THR A N 1
ATOM 1728 C CA . THR A 1 224 ? -13.551 -7.241 -8.752 1.00 92.94 224 THR A CA 1
ATOM 1729 C C . THR A 1 224 ? -12.599 -8.092 -9.595 1.00 92.94 224 THR A C 1
ATOM 1731 O O . THR A 1 224 ? -11.473 -7.690 -9.889 1.00 92.94 224 THR A O 1
ATOM 1734 N N . THR A 1 225 ? -13.068 -9.247 -10.074 1.00 92.56 225 THR A N 1
ATOM 1735 C CA . THR A 1 225 ? -12.306 -10.091 -11.013 1.00 92.56 225 THR A CA 1
ATOM 1736 C C . THR A 1 225 ? -11.869 -9.318 -12.260 1.00 92.56 225 THR A C 1
ATOM 1738 O O . THR A 1 225 ? -10.722 -9.436 -12.672 1.00 92.56 225 THR A O 1
ATOM 1741 N N . ALA A 1 226 ? -12.735 -8.457 -12.805 1.00 93.69 226 ALA A N 1
ATOM 1742 C CA . ALA A 1 226 ? -12.404 -7.633 -13.968 1.00 93.69 226 ALA A CA 1
ATOM 1743 C C . ALA A 1 226 ? -11.249 -6.656 -13.688 1.00 93.69 226 ALA A C 1
ATOM 1745 O O . ALA A 1 226 ? -10.384 -6.472 -14.540 1.00 93.69 226 ALA A O 1
ATOM 1746 N N . GLN A 1 227 ? -11.195 -6.068 -12.488 1.00 93.56 227 GLN A N 1
ATOM 1747 C CA . GLN A 1 227 ? -10.093 -5.186 -12.088 1.00 93.56 227 GLN A CA 1
ATOM 1748 C C . GLN A 1 227 ? -8.784 -5.962 -11.895 1.00 93.56 227 GLN A C 1
ATOM 1750 O O . GLN A 1 227 ? -7.725 -5.473 -12.281 1.00 93.56 227 GLN A O 1
ATOM 1755 N N . LEU A 1 228 ? -8.846 -7.180 -11.344 1.00 93.56 228 LEU A N 1
ATOM 1756 C CA . LEU A 1 228 ? -7.677 -8.059 -11.206 1.00 93.56 228 LEU A CA 1
ATOM 1757 C C . LEU A 1 228 ? -7.125 -8.491 -12.572 1.00 93.56 228 LEU A C 1
ATOM 1759 O O . LEU A 1 228 ? -5.916 -8.458 -12.789 1.00 93.56 228 LEU A O 1
ATOM 1763 N N . ASP A 1 229 ? -8.000 -8.862 -13.504 1.00 93.69 229 ASP A N 1
ATOM 1764 C CA . ASP A 1 229 ? -7.602 -9.273 -14.852 1.00 93.69 229 ASP A CA 1
ATOM 1765 C C . ASP A 1 229 ? -7.109 -8.086 -15.686 1.00 93.69 229 ASP A C 1
ATOM 1767 O O . ASP A 1 229 ? -6.121 -8.207 -16.410 1.00 93.69 229 ASP A O 1
ATOM 1771 N N . GLY A 1 230 ? -7.729 -6.913 -15.529 1.00 94.19 230 GLY A N 1
ATOM 1772 C CA . GLY A 1 230 ? -7.250 -5.666 -16.123 1.00 94.19 230 GLY A CA 1
ATOM 1773 C C . GLY A 1 230 ? -5.865 -5.265 -15.609 1.00 94.19 230 GLY A C 1
ATOM 1774 O O . GLY A 1 230 ? -5.010 -4.872 -16.400 1.00 94.19 230 GLY A O 1
ATOM 1775 N N . ALA A 1 231 ? -5.606 -5.419 -14.306 1.00 94.06 231 ALA A N 1
ATOM 1776 C CA . ALA A 1 231 ? -4.284 -5.188 -13.725 1.00 94.06 231 ALA A CA 1
ATOM 1777 C C . ALA A 1 231 ? -3.228 -6.168 -14.263 1.00 94.06 231 ALA A C 1
ATOM 1779 O O . ALA A 1 231 ? -2.112 -5.741 -14.556 1.00 94.06 231 ALA A O 1
ATOM 1780 N N . GLN A 1 232 ? -3.578 -7.450 -14.440 1.00 95.25 232 GLN A N 1
ATOM 1781 C CA . GLN A 1 232 ? -2.694 -8.435 -15.074 1.00 95.25 232 GLN A CA 1
ATOM 1782 C C . GLN A 1 232 ? -2.345 -8.019 -16.503 1.00 95.25 232 GLN A C 1
ATOM 1784 O O . GLN A 1 232 ? -1.172 -7.885 -16.830 1.00 95.25 232 GLN A O 1
ATOM 1789 N N . ALA A 1 233 ? -3.361 -7.769 -17.334 1.00 95.00 233 ALA A N 1
ATOM 1790 C CA . ALA A 1 233 ? -3.167 -7.413 -18.736 1.00 95.00 233 ALA A CA 1
ATOM 1791 C C . ALA A 1 233 ? -2.322 -6.140 -18.888 1.00 95.00 233 ALA A C 1
ATOM 1793 O O . ALA A 1 233 ? -1.462 -6.059 -19.763 1.00 95.00 233 ALA A O 1
ATOM 1794 N N . PHE A 1 234 ? -2.536 -5.160 -18.006 1.00 95.19 234 PHE A N 1
ATOM 1795 C CA . PHE A 1 234 ? -1.711 -3.963 -17.944 1.00 95.19 234 PHE A CA 1
ATOM 1796 C C . PHE A 1 234 ? -0.241 -4.285 -17.627 1.00 95.19 234 PHE A C 1
ATOM 1798 O O . PHE A 1 234 ? 0.647 -3.762 -18.296 1.00 95.19 234 PHE A O 1
ATOM 1805 N N . LEU A 1 235 ? 0.033 -5.124 -16.622 1.00 94.19 235 LEU A N 1
ATOM 1806 C CA . LEU A 1 235 ? 1.402 -5.482 -16.234 1.00 94.19 235 LEU A CA 1
ATOM 1807 C C . LEU A 1 235 ? 2.123 -6.297 -17.311 1.00 94.19 235 LEU A C 1
ATOM 1809 O O . LEU A 1 235 ? 3.302 -6.046 -17.553 1.00 94.19 235 LEU A O 1
ATOM 1813 N N . ASP A 1 236 ? 1.417 -7.204 -17.984 1.00 94.88 236 ASP A N 1
ATOM 1814 C CA . ASP A 1 236 ? 1.960 -7.985 -19.100 1.00 94.88 236 ASP A CA 1
ATOM 1815 C C . ASP A 1 236 ? 2.377 -7.055 -20.254 1.00 94.88 236 ASP A C 1
ATOM 1817 O O . ASP A 1 236 ? 3.478 -7.153 -20.801 1.00 94.88 236 ASP A O 1
ATOM 1821 N N . GLU A 1 237 ? 1.526 -6.082 -20.591 1.00 95.69 237 GLU A N 1
ATOM 1822 C CA . GLU A 1 237 ? 1.827 -5.105 -21.637 1.00 95.69 237 GLU A CA 1
ATOM 1823 C C . GLU A 1 237 ? 2.926 -4.116 -21.212 1.00 95.69 237 GLU A C 1
ATOM 1825 O O . GLU A 1 237 ? 3.771 -3.730 -22.024 1.00 95.69 237 GLU A O 1
ATOM 1830 N N . ALA A 1 238 ? 2.977 -3.753 -19.926 1.00 94.12 238 ALA A N 1
ATOM 1831 C CA . ALA A 1 238 ? 4.068 -2.972 -19.356 1.00 94.12 238 ALA A CA 1
ATOM 1832 C C . ALA A 1 238 ? 5.409 -3.713 -19.462 1.00 94.12 238 ALA A C 1
ATOM 1834 O O . ALA A 1 238 ? 6.414 -3.092 -19.803 1.00 94.12 238 ALA A O 1
ATOM 1835 N N . GLU A 1 239 ? 5.454 -5.025 -19.210 1.00 92.69 239 GLU A N 1
ATOM 1836 C CA . GLU A 1 239 ? 6.669 -5.835 -19.376 1.00 92.69 239 GLU A CA 1
ATOM 1837 C C . GLU A 1 239 ? 7.131 -5.848 -20.834 1.00 92.69 239 GLU A C 1
ATOM 1839 O O . GLU A 1 239 ? 8.302 -5.570 -21.123 1.00 92.69 239 GLU A O 1
ATOM 1844 N N . ARG A 1 240 ? 6.196 -6.063 -21.761 1.00 94.69 240 ARG A N 1
ATOM 1845 C CA . ARG A 1 240 ? 6.475 -6.064 -23.198 1.00 94.69 240 ARG A CA 1
ATOM 1846 C C . ARG A 1 240 ? 7.045 -4.726 -23.678 1.00 94.69 240 ARG A C 1
ATOM 1848 O O . ARG A 1 240 ? 8.079 -4.696 -24.352 1.00 94.69 240 ARG A O 1
ATOM 1855 N N . LEU A 1 241 ? 6.372 -3.620 -23.350 1.00 94.12 241 LEU A N 1
ATOM 1856 C CA . LEU A 1 241 ? 6.738 -2.280 -23.815 1.00 94.12 241 LEU A CA 1
ATOM 1857 C C . LEU A 1 241 ? 7.938 -1.711 -23.069 1.00 94.12 241 LEU A C 1
ATOM 1859 O O . LEU A 1 241 ? 8.816 -1.131 -23.690 1.00 94.12 241 LEU A O 1
ATOM 1863 N N . MET A 1 242 ? 8.003 -1.864 -21.751 1.00 89.38 242 MET A N 1
ATOM 1864 C CA . MET A 1 242 ? 8.974 -1.131 -20.938 1.00 89.38 242 MET A CA 1
ATOM 1865 C C . MET A 1 242 ? 10.192 -1.952 -20.530 1.00 89.38 242 MET A C 1
ATOM 1867 O O . MET A 1 242 ? 11.151 -1.391 -19.994 1.00 89.38 242 MET A O 1
ATOM 1871 N N . TYR A 1 243 ? 10.204 -3.252 -20.820 1.00 86.38 243 TYR A N 1
ATOM 1872 C CA . TYR A 1 243 ? 11.365 -4.097 -20.585 1.00 86.38 243 TYR A CA 1
ATOM 1873 C C . TYR A 1 243 ? 11.803 -4.853 -21.838 1.00 86.38 243 TYR A C 1
ATOM 1875 O O . TYR A 1 243 ? 12.893 -4.584 -22.343 1.00 86.38 243 TYR A O 1
ATOM 1883 N N . GLU A 1 244 ? 10.984 -5.762 -22.369 1.00 87.44 244 GLU A N 1
ATOM 1884 C CA . GLU A 1 244 ? 11.416 -6.677 -23.434 1.00 87.44 244 GLU A CA 1
ATOM 1885 C C . GLU A 1 244 ? 11.842 -5.947 -24.715 1.00 87.44 244 GLU A C 1
ATOM 1887 O O . GLU A 1 244 ? 12.952 -6.166 -25.212 1.00 87.44 244 GLU A O 1
ATOM 1892 N N . GLY A 1 245 ? 10.993 -5.049 -25.226 1.00 91.06 245 GLY A N 1
ATOM 1893 C CA . GLY A 1 245 ? 11.267 -4.262 -26.431 1.00 91.06 245 GLY A CA 1
ATOM 1894 C C . GLY A 1 245 ? 12.541 -3.410 -26.320 1.00 91.06 245 GLY A C 1
ATOM 1895 O O . GLY A 1 245 ? 13.489 -3.638 -27.078 1.00 91.06 245 GLY A O 1
ATOM 1896 N N . PRO A 1 246 ? 12.629 -2.484 -25.346 1.00 90.12 246 PRO A N 1
ATOM 1897 C CA . PRO A 1 246 ? 13.803 -1.643 -25.128 1.00 90.12 246 PRO A CA 1
ATOM 1898 C C . PRO A 1 246 ? 15.101 -2.427 -24.915 1.00 90.12 246 PRO A C 1
ATOM 1900 O O . PRO A 1 246 ? 16.148 -2.029 -25.424 1.00 90.12 246 PRO A O 1
ATOM 1903 N N . VAL A 1 247 ? 15.059 -3.544 -24.177 1.00 85.12 247 VAL A N 1
ATOM 1904 C CA . VAL A 1 247 ? 16.237 -4.394 -23.946 1.00 85.12 247 VAL A CA 1
ATOM 1905 C C . VAL A 1 247 ? 16.704 -5.043 -25.247 1.00 85.12 247 VAL A C 1
ATOM 1907 O O . VAL A 1 247 ? 17.910 -5.088 -25.506 1.00 85.12 247 VAL A O 1
ATOM 1910 N N . ASN A 1 248 ? 15.778 -5.548 -26.063 1.00 87.00 248 ASN A N 1
ATOM 1911 C CA . ASN A 1 248 ? 16.111 -6.137 -27.356 1.00 87.00 248 ASN A CA 1
ATOM 1912 C C . ASN A 1 248 ? 16.719 -5.089 -28.296 1.00 87.00 248 ASN A C 1
ATOM 1914 O O . ASN A 1 248 ? 17.801 -5.319 -28.836 1.00 87.00 248 ASN A O 1
ATOM 1918 N N . ASP A 1 249 ? 16.104 -3.913 -28.396 1.00 90.69 249 ASP A N 1
ATOM 1919 C CA . ASP A 1 249 ? 16.585 -2.822 -29.244 1.00 90.69 249 ASP A CA 1
ATOM 1920 C C . ASP A 1 249 ? 17.942 -2.266 -28.792 1.00 90.69 249 ASP A C 1
ATOM 1922 O O . ASP A 1 249 ? 18.817 -1.999 -29.621 1.00 90.69 249 ASP A O 1
ATOM 1926 N N . LEU A 1 250 ? 18.163 -2.140 -27.480 1.00 86.44 250 LEU A N 1
ATOM 1927 C CA . LEU A 1 250 ? 19.459 -1.746 -26.930 1.00 86.44 250 LEU A CA 1
ATOM 1928 C C . LEU A 1 250 ? 20.535 -2.793 -27.238 1.00 86.44 250 LEU A C 1
ATOM 1930 O O . LEU A 1 250 ? 21.653 -2.439 -27.611 1.00 86.44 250 LEU A O 1
ATOM 1934 N N . ARG A 1 251 ? 20.207 -4.084 -27.113 1.00 84.38 251 ARG A N 1
ATOM 1935 C CA . ARG A 1 251 ? 21.132 -5.175 -27.443 1.00 84.38 251 ARG A CA 1
ATOM 1936 C C . ARG A 1 251 ? 21.523 -5.137 -28.918 1.00 84.38 251 ARG A C 1
ATOM 1938 O O . ARG A 1 251 ? 22.704 -5.262 -29.230 1.00 84.38 251 ARG A O 1
ATOM 1945 N N . GLU A 1 252 ? 20.554 -4.941 -29.809 1.00 88.00 252 GLU A N 1
ATOM 1946 C CA . GLU A 1 252 ? 20.804 -4.795 -31.244 1.00 88.00 252 GLU A CA 1
ATOM 1947 C C . GLU A 1 252 ? 21.683 -3.581 -31.557 1.00 88.00 252 GLU A C 1
ATOM 1949 O O . GLU A 1 252 ? 22.604 -3.694 -32.363 1.00 88.00 252 GLU A O 1
ATOM 1954 N N . LEU A 1 253 ? 21.426 -2.433 -30.919 1.00 87.50 253 LEU A N 1
ATOM 1955 C CA . LEU A 1 253 ? 22.230 -1.219 -31.081 1.00 87.50 253 LEU A CA 1
ATOM 1956 C C . LEU A 1 253 ? 23.695 -1.450 -30.677 1.00 87.50 253 LEU A C 1
ATOM 1958 O O . LEU A 1 253 ? 24.602 -1.090 -31.424 1.00 87.50 253 LEU A O 1
ATOM 1962 N N . LEU A 1 254 ? 23.930 -2.070 -29.518 1.00 82.56 254 LEU A N 1
ATOM 1963 C CA . LEU A 1 254 ? 25.280 -2.331 -29.002 1.00 82.56 254 LEU A CA 1
ATOM 1964 C C . LEU A 1 254 ? 26.037 -3.398 -29.811 1.00 82.56 254 LEU A C 1
ATOM 1966 O O . LEU A 1 254 ? 27.269 -3.388 -29.842 1.00 82.56 254 LEU A O 1
ATOM 1970 N N . ALA A 1 255 ? 25.315 -4.300 -30.480 1.00 86.56 255 ALA A N 1
ATOM 1971 C CA . ALA A 1 255 ? 25.897 -5.326 -31.340 1.00 86.56 255 ALA A CA 1
ATOM 1972 C C . ALA A 1 255 ? 26.382 -4.785 -32.700 1.00 86.56 255 ALA A C 1
ATOM 1974 O O . ALA A 1 255 ? 27.192 -5.441 -33.354 1.00 86.56 255 ALA A O 1
ATOM 1975 N N . CYS A 1 256 ? 25.922 -3.608 -33.141 1.00 89.69 256 CYS A N 1
ATOM 1976 C CA . CYS A 1 256 ? 26.340 -3.026 -34.418 1.00 89.69 256 CYS A CA 1
ATOM 1977 C C . CYS A 1 256 ? 27.839 -2.689 -34.428 1.00 89.69 256 CYS A C 1
ATOM 1979 O O . CYS A 1 256 ? 28.350 -2.072 -33.495 1.00 89.69 256 CYS A O 1
ATOM 1981 N N . GLU A 1 257 ? 28.558 -3.047 -35.496 1.00 89.38 257 GLU A N 1
ATOM 1982 C CA . GLU A 1 257 ? 29.975 -2.684 -35.665 1.00 89.38 257 GLU A CA 1
ATOM 1983 C C . GLU A 1 257 ? 30.158 -1.191 -35.939 1.00 89.38 257 GLU A C 1
ATOM 1985 O O . GLU A 1 257 ? 31.009 -0.561 -35.313 1.00 89.38 257 GLU A O 1
ATOM 1990 N N . SER A 1 258 ? 29.316 -0.637 -36.811 1.00 89.62 258 SER A N 1
ATOM 1991 C CA . SER A 1 258 ? 29.245 0.777 -37.171 1.00 89.62 258 SER A CA 1
ATOM 1992 C C . SER A 1 258 ? 27.804 1.163 -37.517 1.00 89.62 258 SER A C 1
ATOM 1994 O O . SER A 1 258 ? 27.003 0.317 -37.920 1.00 89.62 258 SER A O 1
ATOM 1996 N N . LEU A 1 259 ? 27.477 2.444 -37.354 1.00 93.12 259 LEU A N 1
ATOM 1997 C CA . LEU A 1 259 ? 26.218 3.058 -37.773 1.00 93.12 259 LEU A CA 1
ATOM 1998 C C . LEU A 1 259 ? 26.491 4.491 -38.232 1.00 93.12 259 LEU A C 1
ATOM 2000 O O . LEU A 1 259 ? 27.446 5.116 -37.766 1.00 93.12 259 LEU A O 1
ATOM 2004 N N . SER A 1 260 ? 25.644 5.006 -39.126 1.00 93.81 260 SER A N 1
ATOM 2005 C CA . SER A 1 260 ? 25.568 6.449 -39.356 1.00 93.81 260 SER A CA 1
ATOM 2006 C C . SER A 1 260 ? 24.967 7.143 -38.127 1.00 93.81 260 SER A C 1
ATOM 2008 O O . SER A 1 260 ? 24.253 6.512 -37.341 1.00 93.81 260 SER A O 1
ATOM 2010 N N . ASP A 1 261 ? 25.235 8.439 -37.958 1.00 92.50 261 ASP A N 1
ATOM 2011 C CA . ASP A 1 261 ? 24.640 9.216 -36.865 1.00 92.50 261 ASP A CA 1
ATOM 2012 C C . ASP A 1 261 ? 23.104 9.243 -36.978 1.00 92.50 261 ASP A C 1
ATOM 2014 O O . ASP A 1 261 ? 22.413 9.053 -35.977 1.00 92.50 261 ASP A O 1
ATOM 2018 N N . ASP A 1 262 ? 22.567 9.341 -38.199 1.00 94.88 262 ASP A N 1
ATOM 2019 C CA . ASP A 1 262 ? 21.124 9.280 -38.467 1.00 94.88 262 ASP A CA 1
ATOM 2020 C C . ASP A 1 262 ? 20.512 7.930 -38.049 1.00 94.88 262 ASP A C 1
ATOM 2022 O O . ASP A 1 262 ? 19.478 7.893 -37.375 1.00 94.88 262 ASP A O 1
ATOM 2026 N N . ASP A 1 263 ? 21.162 6.809 -38.385 1.00 95.44 263 ASP A N 1
ATOM 2027 C CA . ASP A 1 263 ? 20.696 5.471 -37.993 1.00 95.44 263 ASP A CA 1
ATOM 2028 C C . ASP A 1 263 ? 20.822 5.241 -36.480 1.00 95.44 263 ASP A C 1
ATOM 2030 O O . ASP A 1 263 ? 19.966 4.592 -35.869 1.00 95.44 263 ASP A O 1
ATOM 2034 N N . CYS A 1 264 ? 21.879 5.772 -35.855 1.00 93.75 264 CYS A N 1
ATOM 2035 C CA . CYS A 1 264 ? 22.063 5.732 -34.407 1.00 93.75 264 CYS A CA 1
ATOM 2036 C C . CYS A 1 264 ? 20.929 6.483 -33.696 1.00 93.75 264 CYS A C 1
ATOM 2038 O O . CYS A 1 264 ? 20.269 5.915 -32.819 1.00 93.75 264 CYS A O 1
ATOM 2040 N N . ILE A 1 265 ? 20.641 7.714 -34.130 1.00 95.88 265 ILE A N 1
ATOM 2041 C CA . ILE A 1 265 ? 19.537 8.530 -33.615 1.00 95.88 265 ILE A CA 1
ATOM 2042 C C . ILE A 1 265 ? 18.202 7.806 -33.803 1.00 95.88 265 ILE A C 1
ATOM 2044 O O . ILE A 1 265 ? 17.407 7.741 -32.864 1.00 95.88 265 ILE A O 1
ATOM 2048 N N . ALA A 1 266 ? 17.950 7.221 -34.977 1.00 96.44 266 ALA A N 1
ATOM 2049 C CA . ALA A 1 266 ? 16.708 6.501 -35.247 1.00 96.44 266 ALA A CA 1
ATOM 2050 C C . ALA A 1 266 ? 16.495 5.318 -34.284 1.00 96.44 266 ALA A C 1
ATOM 2052 O O . ALA A 1 266 ? 15.391 5.137 -33.765 1.00 96.44 266 ALA A O 1
ATOM 2053 N N . ARG A 1 267 ? 17.547 4.542 -33.989 1.00 94.94 267 ARG A N 1
ATOM 2054 C CA . ARG A 1 267 ? 17.479 3.421 -33.033 1.00 94.94 267 ARG A CA 1
ATOM 2055 C C . ARG A 1 267 ? 17.285 3.887 -31.592 1.00 94.94 267 ARG A C 1
ATOM 2057 O O . ARG A 1 267 ? 16.446 3.330 -30.890 1.00 94.94 267 ARG A O 1
ATOM 2064 N N . LEU A 1 268 ? 18.002 4.925 -31.158 1.00 94.81 268 LEU A N 1
ATOM 2065 C CA . LEU A 1 268 ? 17.805 5.516 -29.829 1.00 94.81 268 LEU A CA 1
ATOM 2066 C C . LEU A 1 268 ? 16.381 6.060 -29.668 1.00 94.81 268 LEU A C 1
ATOM 2068 O O . LEU A 1 268 ? 15.752 5.859 -28.631 1.00 94.81 268 LEU A O 1
ATOM 2072 N N . ARG A 1 269 ? 15.843 6.698 -30.713 1.00 96.56 269 ARG A N 1
ATOM 2073 C CA . ARG A 1 269 ? 14.472 7.213 -30.718 1.00 96.56 269 ARG A CA 1
ATOM 2074 C C . ARG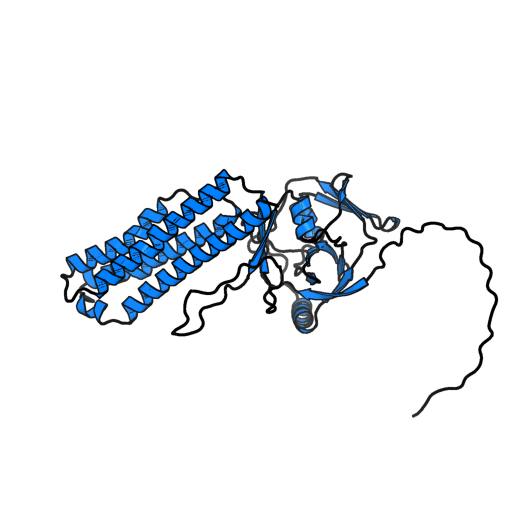 A 1 269 ? 13.455 6.079 -30.611 1.00 96.56 269 ARG A C 1
ATOM 2076 O O . ARG A 1 269 ? 12.512 6.203 -29.843 1.00 96.56 269 ARG A O 1
ATOM 2083 N N . ARG A 1 270 ? 13.677 4.950 -31.296 1.00 96.06 270 ARG A N 1
ATOM 2084 C CA . ARG A 1 270 ? 12.837 3.747 -31.160 1.00 96.06 270 ARG A CA 1
ATOM 2085 C C . ARG A 1 270 ? 12.785 3.245 -29.713 1.00 96.06 270 ARG A C 1
ATOM 2087 O O . ARG A 1 270 ? 11.696 3.009 -29.209 1.00 96.06 270 ARG A O 1
ATOM 2094 N N . ILE A 1 271 ? 13.930 3.182 -29.026 1.00 93.12 271 ILE A N 1
ATOM 2095 C CA . ILE A 1 271 ? 13.989 2.808 -27.601 1.00 93.12 271 ILE A CA 1
ATOM 2096 C C . ILE A 1 271 ? 13.194 3.799 -26.732 1.00 93.12 271 ILE A C 1
ATOM 2098 O O . ILE A 1 271 ? 12.480 3.390 -25.820 1.00 93.12 271 ILE A O 1
ATOM 2102 N N . GLY A 1 272 ? 13.289 5.098 -27.020 1.00 93.88 272 GLY A N 1
ATOM 2103 C CA . GLY A 1 272 ? 12.555 6.131 -26.285 1.00 93.88 272 GLY A CA 1
ATOM 2104 C C . GLY A 1 272 ? 11.044 6.093 -26.529 1.00 93.88 272 GLY A C 1
ATOM 2105 O O . GLY A 1 272 ? 10.274 6.371 -25.613 1.00 93.88 272 GLY A O 1
ATOM 2106 N N . ASN A 1 273 ? 10.616 5.713 -27.736 1.00 95.50 273 ASN A N 1
ATOM 2107 C CA . ASN A 1 273 ? 9.206 5.678 -28.129 1.00 95.50 273 ASN A CA 1
ATOM 2108 C C . ASN A 1 273 ? 8.391 4.627 -27.367 1.00 95.50 273 ASN A C 1
ATOM 2110 O O . ASN A 1 273 ? 7.199 4.835 -27.180 1.00 95.50 273 ASN A O 1
ATOM 2114 N N . TYR A 1 274 ? 9.005 3.559 -26.845 1.00 95.12 274 TYR A N 1
ATOM 2115 C CA . TYR A 1 274 ? 8.284 2.620 -25.978 1.00 95.12 274 TYR A CA 1
ATOM 2116 C C . TYR A 1 274 ? 7.670 3.304 -24.751 1.00 95.12 274 TYR A C 1
ATOM 2118 O O . TYR A 1 274 ? 6.582 2.932 -24.324 1.00 95.12 274 TYR A O 1
ATOM 2126 N N . ALA A 1 275 ? 8.335 4.329 -24.203 1.00 92.44 275 ALA A N 1
ATOM 2127 C CA . ALA A 1 275 ? 7.783 5.113 -23.102 1.00 92.44 275 ALA A CA 1
ATOM 2128 C C . ALA A 1 275 ? 6.540 5.910 -23.526 1.00 92.44 275 ALA A C 1
ATOM 2130 O O . ALA A 1 275 ? 5.636 6.106 -22.715 1.00 92.44 275 ALA A O 1
ATOM 2131 N N . ASP A 1 276 ? 6.491 6.353 -24.784 1.00 91.62 276 ASP A N 1
ATOM 2132 C CA . ASP A 1 276 ? 5.339 7.060 -25.342 1.00 91.62 276 ASP A CA 1
ATOM 2133 C C . ASP A 1 276 ? 4.180 6.101 -25.594 1.00 91.62 276 ASP A C 1
ATOM 2135 O O . ASP A 1 276 ? 3.057 6.410 -25.202 1.00 91.62 276 ASP A O 1
ATOM 2139 N N . ASP A 1 277 ? 4.463 4.928 -26.165 1.00 94.38 277 ASP A N 1
ATOM 2140 C CA . ASP A 1 277 ? 3.482 3.860 -26.368 1.00 94.38 277 ASP A CA 1
ATOM 2141 C C . ASP A 1 277 ? 2.885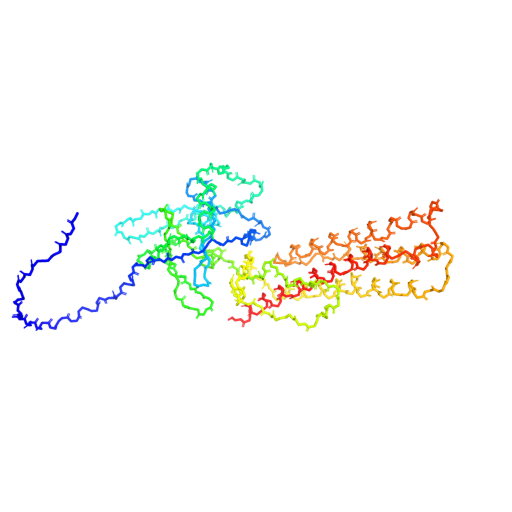 3.409 -25.029 1.00 94.38 277 ASP A C 1
ATOM 2143 O O . ASP A 1 277 ? 1.668 3.303 -24.884 1.00 94.38 277 ASP A O 1
ATOM 2147 N N . PHE A 1 278 ? 3.731 3.223 -24.013 1.00 93.31 278 PHE A N 1
ATOM 2148 C CA . PHE A 1 278 ? 3.292 2.880 -22.666 1.00 93.31 278 PHE A CA 1
ATOM 2149 C C . PHE A 1 278 ? 2.423 3.974 -22.038 1.00 93.31 278 PHE A C 1
ATOM 2151 O O . PHE A 1 278 ? 1.412 3.673 -21.411 1.00 93.31 278 PHE A O 1
ATOM 2158 N N . ALA A 1 279 ? 2.767 5.250 -22.236 1.00 91.12 279 ALA A N 1
ATOM 2159 C CA . ALA A 1 279 ? 1.965 6.366 -21.741 1.00 91.12 279 ALA A CA 1
ATOM 2160 C C . ALA A 1 279 ? 0.577 6.469 -22.407 1.00 91.12 279 ALA A C 1
ATOM 2162 O O . ALA A 1 279 ? -0.277 7.189 -21.891 1.00 91.12 279 ALA A O 1
ATOM 2163 N N . GLN A 1 280 ? 0.341 5.772 -23.528 1.00 91.75 280 GLN A N 1
ATOM 2164 C CA . GLN A 1 280 ? -0.987 5.647 -24.142 1.00 91.75 280 GLN A CA 1
ATOM 2165 C C . GLN A 1 280 ? -1.819 4.493 -23.569 1.00 91.75 280 GLN A C 1
ATOM 2167 O O . GLN A 1 280 ? -3.010 4.406 -23.879 1.00 91.75 280 GLN A O 1
ATOM 2172 N N . LEU A 1 281 ? -1.232 3.595 -22.769 1.00 91.12 281 LEU A N 1
ATOM 2173 C CA . LEU A 1 281 ? -2.001 2.518 -22.157 1.00 91.12 281 LEU A CA 1
ATOM 2174 C C . LEU A 1 281 ? -3.048 3.094 -21.197 1.00 91.12 281 LEU A C 1
ATOM 2176 O O . LEU A 1 281 ? -2.754 4.029 -20.447 1.00 91.12 281 LEU A O 1
ATOM 2180 N N . PRO A 1 282 ? -4.267 2.527 -21.173 1.00 90.19 282 PRO A N 1
ATOM 2181 C CA . PRO A 1 282 ? -5.243 2.906 -20.171 1.00 90.19 282 PRO A CA 1
ATOM 2182 C C . PRO A 1 282 ? -4.706 2.548 -18.783 1.00 90.19 282 PRO A C 1
ATOM 2184 O O . PRO A 1 282 ? -4.170 1.458 -18.566 1.00 90.19 282 PRO A O 1
ATOM 2187 N N . GLN A 1 283 ? -4.873 3.467 -17.834 1.00 88.75 283 GLN A N 1
ATOM 2188 C CA . GLN A 1 283 ? -4.564 3.186 -16.439 1.00 88.75 283 GLN A CA 1
ATOM 2189 C C . GLN A 1 283 ? -5.433 2.013 -15.957 1.00 88.75 283 GLN A C 1
ATOM 2191 O O . GLN A 1 283 ? -6.642 2.018 -16.211 1.00 88.75 283 GLN A O 1
ATOM 2196 N N . PRO A 1 284 ? -4.864 1.023 -15.248 1.00 87.94 284 PRO A N 1
ATOM 2197 C CA . PRO A 1 284 ? -5.664 -0.054 -14.690 1.00 87.94 284 PRO A CA 1
ATOM 2198 C C . PRO A 1 284 ? -6.643 0.508 -13.654 1.00 87.94 284 PRO A C 1
ATOM 2200 O O . PRO A 1 284 ? -6.252 1.264 -12.762 1.00 87.94 284 PRO A O 1
ATOM 2203 N N . GLU A 1 285 ? -7.908 0.094 -13.726 1.00 89.06 285 GLU A N 1
ATOM 2204 C CA . GLU A 1 285 ? -8.945 0.425 -12.736 1.00 89.06 285 GLU A CA 1
ATOM 2205 C C . GLU A 1 285 ? -8.770 -0.390 -11.440 1.00 89.06 285 GLU A C 1
ATOM 2207 O O . GLU A 1 285 ? -9.695 -1.020 -10.940 1.00 89.06 285 GLU A O 1
ATOM 2212 N N . ALA A 1 286 ? -7.562 -0.414 -10.886 1.00 86.44 286 ALA A N 1
ATOM 2213 C CA . ALA A 1 286 ? -7.203 -1.194 -9.711 1.00 86.44 286 ALA A CA 1
ATOM 2214 C C . ALA A 1 286 ? -6.529 -0.278 -8.685 1.00 86.44 286 ALA A C 1
ATOM 2216 O O . ALA A 1 286 ? -5.332 -0.024 -8.790 1.00 86.44 286 ALA A O 1
ATOM 2217 N N . ALA A 1 287 ? -7.286 0.205 -7.690 1.00 82.88 287 ALA A N 1
ATOM 2218 C CA . ALA A 1 287 ? -6.802 1.165 -6.686 1.00 82.88 287 ALA A CA 1
ATOM 2219 C C . ALA A 1 287 ? -5.520 0.698 -5.979 1.00 82.88 287 ALA A C 1
ATOM 2221 O O . ALA A 1 287 ? -4.584 1.468 -5.771 1.00 82.88 287 ALA A O 1
ATOM 2222 N N . PHE A 1 288 ? -5.436 -0.605 -5.705 1.00 83.88 288 PHE A N 1
ATOM 2223 C CA . PHE A 1 288 ? -4.264 -1.225 -5.098 1.00 83.88 288 PHE A CA 1
ATOM 2224 C C . PHE A 1 288 ? -3.000 -1.140 -5.984 1.00 83.88 288 PHE A C 1
ATOM 2226 O O . PHE A 1 288 ? -1.904 -1.201 -5.455 1.00 83.88 288 PHE A O 1
ATOM 2233 N N . MET A 1 289 ? -3.120 -0.942 -7.302 1.00 85.88 289 MET A N 1
ATOM 2234 C CA . MET A 1 289 ? -1.997 -0.884 -8.255 1.00 85.88 289 MET A CA 1
ATOM 2235 C C . MET A 1 289 ? -1.552 0.526 -8.643 1.00 85.88 289 MET A C 1
ATOM 2237 O O . MET A 1 289 ? -0.573 0.675 -9.380 1.00 85.88 289 MET A O 1
ATOM 2241 N N . ILE A 1 290 ? -2.252 1.578 -8.218 1.00 82.56 290 ILE A N 1
ATOM 2242 C CA . ILE A 1 290 ? -2.030 2.913 -8.792 1.00 82.56 290 ILE A CA 1
ATOM 2243 C C . ILE A 1 290 ? -0.638 3.464 -8.450 1.00 82.56 290 ILE A C 1
ATOM 2245 O O . ILE A 1 290 ? 0.003 4.104 -9.290 1.00 82.56 290 ILE A O 1
ATOM 2249 N N . ALA A 1 291 ? -0.107 3.163 -7.263 1.00 81.12 291 ALA A N 1
ATOM 2250 C CA . ALA A 1 291 ? 1.261 3.538 -6.907 1.00 81.12 291 ALA A CA 1
ATOM 2251 C C . ALA A 1 291 ? 2.299 2.879 -7.838 1.00 81.12 291 ALA A C 1
ATOM 2253 O O . ALA A 1 291 ? 3.237 3.536 -8.294 1.00 81.12 291 ALA A O 1
ATOM 2254 N N . GLN A 1 292 ? 2.107 1.602 -8.170 1.00 84.50 292 GLN A N 1
ATOM 2255 C CA . GLN A 1 292 ? 2.969 0.839 -9.070 1.00 84.50 292 GLN A CA 1
ATOM 2256 C C . GLN A 1 292 ? 2.845 1.354 -10.504 1.00 84.50 292 GLN A C 1
ATOM 2258 O O . GLN A 1 292 ? 3.864 1.569 -11.155 1.00 84.50 292 GLN A O 1
ATOM 2263 N N . TYR A 1 293 ? 1.628 1.655 -10.964 1.00 86.38 293 TYR A N 1
ATOM 2264 C CA . TYR A 1 293 ? 1.389 2.330 -12.241 1.00 86.38 293 TYR A CA 1
ATOM 2265 C C . TYR A 1 293 ? 2.194 3.635 -12.353 1.00 86.38 293 TYR A C 1
ATOM 2267 O O . TYR A 1 293 ? 2.953 3.820 -13.307 1.00 86.38 293 TYR A O 1
ATOM 2275 N N . ARG A 1 294 ? 2.105 4.513 -11.341 1.00 87.06 294 ARG A N 1
ATOM 2276 C CA . ARG A 1 294 ? 2.870 5.772 -11.303 1.00 87.06 294 ARG A CA 1
ATOM 2277 C C . ARG A 1 294 ? 4.378 5.529 -11.313 1.00 87.06 294 ARG A C 1
ATOM 2279 O O . ARG A 1 294 ? 5.087 6.213 -12.043 1.00 87.06 294 ARG A O 1
ATOM 2286 N N . ALA A 1 295 ? 4.871 4.550 -10.555 1.00 85.75 295 ALA A N 1
ATOM 2287 C CA . ALA A 1 295 ? 6.294 4.220 -10.530 1.00 85.75 295 ALA A CA 1
ATOM 2288 C C . ALA A 1 295 ? 6.810 3.756 -11.905 1.00 85.75 295 ALA A C 1
ATOM 2290 O O . ALA A 1 295 ? 7.876 4.194 -12.344 1.00 85.75 295 ALA A O 1
ATOM 2291 N N . ILE A 1 296 ? 6.047 2.911 -12.606 1.00 89.81 296 ILE A N 1
ATOM 2292 C CA . ILE A 1 296 ? 6.372 2.450 -13.963 1.00 89.81 296 ILE A CA 1
ATOM 2293 C C . ILE A 1 296 ? 6.369 3.646 -14.931 1.00 89.81 296 ILE A C 1
ATOM 2295 O O . ILE A 1 296 ? 7.346 3.838 -15.651 1.00 89.81 296 ILE A O 1
ATOM 2299 N N . LEU A 1 297 ? 5.354 4.519 -14.883 1.00 91.19 297 LEU A N 1
ATOM 2300 C CA . LEU A 1 297 ? 5.314 5.753 -15.684 1.00 91.19 297 LEU A CA 1
ATOM 2301 C C . LEU A 1 297 ? 6.519 6.667 -15.441 1.00 91.19 297 LEU A C 1
ATOM 2303 O O . LEU A 1 297 ? 7.133 7.140 -16.395 1.00 91.19 297 LEU A O 1
ATOM 2307 N N . THR A 1 298 ? 6.883 6.911 -14.181 1.00 91.00 298 THR A N 1
ATOM 2308 C CA . THR A 1 298 ? 8.054 7.732 -13.848 1.00 91.00 298 THR A CA 1
ATOM 2309 C C . THR A 1 298 ? 9.328 7.112 -14.410 1.00 91.00 298 THR A C 1
ATOM 2311 O O . THR A 1 298 ? 10.116 7.803 -15.051 1.00 91.00 298 THR A O 1
ATOM 2314 N N . ASN A 1 299 ? 9.517 5.799 -14.248 1.00 86.81 299 ASN A N 1
ATOM 2315 C CA . ASN A 1 299 ? 10.672 5.108 -14.819 1.00 86.81 299 ASN A CA 1
ATOM 2316 C C . ASN A 1 299 ? 10.677 5.164 -16.362 1.00 86.81 299 ASN A C 1
ATOM 2318 O O . ASN A 1 299 ? 11.751 5.219 -16.964 1.00 86.81 299 ASN A O 1
ATOM 2322 N N . ALA A 1 300 ? 9.504 5.175 -17.007 1.00 91.12 300 ALA A N 1
ATOM 2323 C CA . ALA A 1 300 ? 9.373 5.285 -18.459 1.00 91.12 300 ALA A CA 1
ATOM 2324 C C . ALA A 1 300 ? 9.833 6.663 -18.947 1.00 91.12 300 ALA A C 1
ATOM 2326 O O . ALA A 1 300 ? 10.653 6.770 -19.861 1.00 91.12 300 ALA A O 1
ATOM 2327 N N . GLN A 1 301 ? 9.370 7.720 -18.279 1.00 92.00 301 GLN A N 1
ATOM 2328 C CA . GLN A 1 301 ? 9.794 9.095 -18.548 1.00 92.00 301 GLN A CA 1
ATOM 2329 C C . GLN A 1 301 ? 11.296 9.287 -18.310 1.00 92.00 301 GLN A C 1
ATOM 2331 O O . GLN A 1 301 ? 11.965 9.969 -19.089 1.00 92.00 301 GLN A O 1
ATOM 2336 N N . ASP A 1 302 ? 11.837 8.645 -17.276 1.00 89.62 302 ASP A N 1
ATOM 2337 C CA . ASP A 1 302 ? 13.262 8.641 -16.960 1.00 89.62 302 ASP A CA 1
ATOM 2338 C C . ASP A 1 302 ? 14.105 7.978 -18.057 1.00 89.62 302 ASP A C 1
ATOM 2340 O O . ASP A 1 302 ? 15.160 8.506 -18.417 1.00 89.62 302 ASP A O 1
ATOM 2344 N N . LEU A 1 303 ? 13.657 6.832 -18.585 1.00 87.56 303 LEU A N 1
ATOM 2345 C CA . LEU A 1 303 ? 14.302 6.154 -19.712 1.00 87.56 303 LEU A CA 1
ATOM 2346 C C . LEU A 1 303 ? 14.287 7.048 -20.955 1.00 87.56 303 LEU A C 1
ATOM 2348 O O . LEU A 1 303 ? 15.311 7.200 -21.614 1.00 87.56 303 LEU A O 1
ATOM 2352 N N . ARG A 1 304 ? 13.156 7.691 -21.251 1.00 92.94 304 ARG A N 1
ATOM 2353 C CA . ARG A 1 304 ? 13.039 8.585 -22.405 1.00 92.94 304 ARG A CA 1
ATOM 2354 C C . ARG A 1 304 ? 13.941 9.813 -22.277 1.00 92.94 304 ARG A C 1
ATOM 2356 O O . ARG A 1 304 ? 14.691 10.143 -23.192 1.00 92.94 304 ARG A O 1
ATOM 2363 N N . THR A 1 305 ? 13.882 10.487 -21.134 1.00 91.56 305 THR A N 1
ATOM 2364 C CA . THR A 1 305 ? 14.571 11.765 -20.917 1.00 91.56 305 THR A CA 1
ATOM 2365 C C . THR A 1 305 ? 16.066 11.547 -20.735 1.00 91.56 305 THR A C 1
ATOM 2367 O O . THR A 1 305 ? 16.864 11.998 -21.550 1.00 91.56 305 THR A O 1
ATOM 2370 N N . TYR A 1 306 ? 16.441 10.796 -19.700 1.00 84.69 306 TYR A N 1
ATOM 2371 C CA . TYR A 1 306 ? 17.833 10.622 -19.285 1.00 84.69 306 TYR A CA 1
ATOM 2372 C C . TYR A 1 306 ? 18.503 9.395 -19.906 1.00 84.69 306 TYR A C 1
ATOM 2374 O O . TYR A 1 306 ? 19.702 9.197 -19.718 1.00 84.69 306 TYR A O 1
ATOM 2382 N N . GLY A 1 307 ? 17.739 8.549 -20.600 1.00 82.69 307 GLY A N 1
ATOM 2383 C CA . GLY A 1 307 ? 18.252 7.374 -21.296 1.00 82.69 307 GLY A CA 1
ATOM 2384 C C . GLY A 1 307 ? 18.373 7.562 -22.805 1.00 82.69 307 GLY A C 1
ATOM 2385 O O . GLY A 1 307 ? 19.386 7.165 -23.354 1.00 82.69 307 GLY A O 1
ATOM 2386 N N . THR A 1 308 ? 17.411 8.171 -23.504 1.00 93.31 308 THR A N 1
ATOM 2387 C CA . THR A 1 308 ? 17.488 8.275 -24.978 1.00 93.31 308 THR A CA 1
ATOM 2388 C C . THR A 1 308 ? 17.677 9.699 -25.483 1.00 93.31 308 THR A C 1
ATOM 2390 O O . THR A 1 308 ? 18.558 9.930 -26.309 1.00 93.31 308 THR A O 1
ATOM 2393 N N . ASN A 1 309 ? 16.913 10.672 -24.982 1.00 95.19 309 ASN A N 1
ATOM 2394 C CA . ASN A 1 309 ? 16.921 12.038 -25.519 1.00 95.19 309 ASN A CA 1
ATOM 2395 C C . ASN A 1 309 ? 18.251 12.765 -25.291 1.00 95.19 309 ASN A C 1
ATOM 2397 O O . ASN A 1 309 ? 18.721 13.465 -26.188 1.00 95.19 309 ASN A O 1
ATOM 2401 N N . GLU A 1 310 ? 18.879 12.582 -24.128 1.00 92.56 310 GLU A N 1
ATOM 2402 C CA . GLU A 1 310 ? 20.198 13.162 -23.840 1.00 92.56 310 GLU A CA 1
ATOM 2403 C C . GLU A 1 310 ? 21.268 12.695 -24.840 1.00 92.56 310 GLU A C 1
ATOM 2405 O O . GLU A 1 310 ? 22.007 13.514 -25.391 1.00 92.56 310 GLU A O 1
ATOM 2410 N N . PHE A 1 311 ? 21.318 11.395 -25.152 1.00 92.56 311 PHE A N 1
ATOM 2411 C CA . PHE A 1 311 ? 22.309 10.870 -26.097 1.00 92.56 311 PHE A CA 1
ATOM 2412 C C . PHE A 1 311 ? 21.980 11.234 -27.540 1.00 92.56 311 PHE A C 1
ATOM 2414 O O . PHE A 1 311 ? 22.890 11.617 -28.269 1.00 92.56 311 PHE A O 1
ATOM 2421 N N . ILE A 1 312 ? 20.700 11.216 -27.932 1.00 95.81 312 ILE A N 1
ATOM 2422 C CA . ILE A 1 312 ? 20.263 11.746 -29.235 1.00 95.81 312 ILE A CA 1
ATOM 2423 C C . ILE A 1 312 ? 20.749 13.189 -29.397 1.00 95.81 312 ILE A C 1
ATOM 2425 O O . ILE A 1 312 ? 21.409 13.508 -30.380 1.00 95.81 312 ILE A O 1
ATOM 2429 N N . SER A 1 313 ? 20.515 14.035 -28.392 1.00 95.56 313 SER A N 1
ATOM 2430 C CA . SER A 1 313 ? 20.924 15.441 -28.425 1.00 95.56 313 SER A CA 1
ATOM 2431 C C . SER A 1 313 ? 22.448 15.610 -28.494 1.00 95.56 313 SER A C 1
ATOM 2433 O O . SER A 1 313 ? 22.942 16.586 -29.058 1.00 95.56 313 SER A O 1
ATOM 2435 N N . SER A 1 314 ? 23.214 14.685 -27.906 1.00 92.88 314 SER A N 1
ATOM 2436 C CA . SER A 1 314 ? 24.678 14.665 -28.016 1.00 92.88 314 SER A CA 1
ATOM 2437 C C . SER A 1 314 ? 25.134 14.383 -29.450 1.00 92.88 314 SER A C 1
ATOM 2439 O O . SER A 1 314 ? 26.014 15.084 -29.954 1.00 92.88 314 SER A O 1
ATOM 2441 N N . VAL A 1 315 ? 24.499 13.413 -30.117 1.00 94.06 315 VAL A N 1
ATOM 2442 C CA . VAL A 1 315 ? 24.788 13.065 -31.517 1.00 94.06 315 VAL A CA 1
ATOM 2443 C C . VAL A 1 315 ? 24.376 14.193 -32.461 1.00 94.06 315 VAL A C 1
ATOM 2445 O O . VAL A 1 315 ? 25.176 14.625 -33.284 1.00 94.06 315 VAL A O 1
ATOM 2448 N N . GLU A 1 316 ? 23.183 14.765 -32.285 1.00 95.31 316 GLU A N 1
ATOM 2449 C CA . GLU A 1 316 ? 22.683 15.876 -33.111 1.00 95.31 316 GLU A CA 1
ATOM 2450 C C . GLU A 1 316 ? 23.578 17.128 -33.046 1.00 95.31 316 GLU A C 1
ATOM 2452 O O . GLU A 1 316 ? 23.698 17.864 -34.024 1.00 95.31 316 GLU A O 1
ATOM 2457 N N . ARG A 1 317 ? 24.242 17.373 -31.907 1.00 95.12 317 ARG A N 1
ATOM 2458 C CA . ARG A 1 317 ? 25.204 18.480 -31.746 1.00 95.12 317 ARG A CA 1
ATOM 2459 C C . ARG A 1 317 ? 26.619 18.149 -32.232 1.00 95.12 317 ARG A C 1
ATOM 2461 O O . ARG A 1 317 ? 27.484 19.020 -32.157 1.00 95.12 317 ARG A O 1
ATOM 2468 N N . GLY A 1 318 ? 26.879 16.915 -32.669 1.00 90.25 318 GLY A N 1
ATOM 2469 C CA . GLY A 1 318 ? 28.219 16.431 -33.011 1.00 90.25 318 GLY A CA 1
ATOM 2470 C C . GLY A 1 318 ? 29.163 16.318 -31.808 1.00 90.25 318 GLY A C 1
ATOM 2471 O O . GLY A 1 318 ? 30.377 16.371 -31.975 1.00 90.25 318 GLY A O 1
ATOM 2472 N N . ALA A 1 319 ? 28.622 16.219 -30.587 1.00 89.25 319 ALA A N 1
ATOM 2473 C CA . ALA A 1 319 ? 29.412 16.072 -29.362 1.00 89.25 319 ALA A CA 1
ATOM 2474 C C . ALA A 1 319 ? 29.819 14.612 -29.087 1.00 89.25 319 ALA A C 1
ATOM 2476 O O . ALA A 1 319 ? 30.760 14.376 -28.332 1.00 89.25 319 ALA A O 1
ATOM 2477 N N . ALA A 1 320 ? 29.115 13.648 -29.686 1.00 88.19 320 ALA A N 1
ATOM 2478 C CA . ALA A 1 320 ? 29.455 12.229 -29.691 1.00 88.19 320 ALA A CA 1
ATOM 2479 C C . ALA A 1 320 ? 28.986 11.598 -31.008 1.00 88.19 320 ALA A C 1
ATOM 2481 O O . ALA A 1 320 ? 27.925 11.959 -31.508 1.00 88.19 320 ALA A O 1
ATOM 2482 N N . HIS A 1 321 ? 29.725 10.625 -31.528 1.00 88.62 321 HIS A N 1
ATOM 2483 C CA . HIS A 1 321 ? 29.284 9.759 -32.623 1.00 88.62 321 HIS A CA 1
ATOM 2484 C C . HIS A 1 321 ? 28.927 8.363 -32.102 1.00 88.62 321 HIS A C 1
ATOM 2486 O O . HIS A 1 321 ? 29.211 8.016 -30.952 1.00 88.62 321 HIS A O 1
ATOM 2492 N N . PHE A 1 322 ? 28.348 7.512 -32.956 1.00 87.62 322 PHE A N 1
ATOM 2493 C CA . PHE A 1 322 ? 28.008 6.130 -32.587 1.00 87.62 322 PHE A CA 1
ATOM 2494 C C . PHE A 1 322 ? 29.166 5.372 -31.905 1.00 87.62 322 PHE A C 1
ATOM 2496 O O . PHE A 1 322 ? 28.959 4.714 -30.887 1.00 87.62 322 PHE A O 1
ATOM 2503 N N . ASN A 1 323 ? 30.390 5.481 -32.435 1.00 85.25 323 ASN A N 1
ATOM 2504 C CA . ASN A 1 323 ? 31.554 4.785 -31.874 1.00 85.25 323 ASN A CA 1
ATOM 2505 C C . ASN A 1 323 ? 31.929 5.287 -30.471 1.00 85.25 323 ASN A C 1
ATOM 2507 O O . ASN A 1 323 ? 32.389 4.487 -29.655 1.00 85.25 323 ASN A O 1
ATOM 2511 N N . ASP A 1 324 ? 31.687 6.567 -30.176 1.00 85.81 324 ASP A N 1
ATOM 2512 C CA . ASP A 1 324 ? 31.916 7.139 -28.848 1.00 85.81 324 ASP A CA 1
ATOM 2513 C C . ASP A 1 324 ? 30.895 6.577 -27.853 1.00 85.81 324 ASP A C 1
ATOM 2515 O O . ASP A 1 324 ? 31.270 6.103 -26.785 1.00 85.81 324 ASP A O 1
ATOM 2519 N N . LEU A 1 325 ? 29.612 6.528 -28.237 1.00 83.12 325 LEU A N 1
ATOM 2520 C CA . LEU A 1 325 ? 28.539 5.953 -27.413 1.00 83.12 325 LEU A CA 1
ATOM 2521 C C . LEU A 1 325 ? 28.721 4.451 -27.173 1.00 83.12 325 LEU A C 1
ATOM 2523 O O . LEU A 1 325 ? 28.476 3.959 -26.074 1.00 83.12 325 LEU A O 1
ATOM 2527 N N . LYS A 1 326 ? 29.159 3.716 -28.199 1.00 79.44 326 LYS A N 1
ATOM 2528 C CA . LYS A 1 326 ? 29.426 2.277 -28.108 1.00 79.44 326 LYS A CA 1
ATOM 2529 C C . LYS A 1 326 ? 30.615 1.978 -27.194 1.00 79.44 326 LYS A C 1
ATOM 2531 O O . LYS A 1 326 ? 30.589 0.989 -26.463 1.00 79.44 326 LYS A O 1
ATOM 2536 N N . GLY A 1 327 ? 31.661 2.803 -27.260 1.00 75.44 327 GLY A N 1
ATOM 2537 C CA . GLY A 1 327 ? 32.836 2.698 -26.394 1.00 75.44 327 GLY A CA 1
ATOM 2538 C C . GLY A 1 327 ? 32.597 3.210 -24.971 1.00 75.44 327 GLY A C 1
ATOM 2539 O O . GLY A 1 327 ? 33.343 2.850 -24.059 1.00 75.44 327 GLY A O 1
ATOM 2540 N N . ASP A 1 328 ? 31.558 4.020 -24.760 1.00 79.88 328 ASP A N 1
ATOM 2541 C CA . ASP A 1 328 ? 31.227 4.579 -23.458 1.00 79.88 328 ASP A CA 1
ATOM 2542 C C . ASP A 1 328 ? 30.467 3.582 -22.569 1.00 79.88 328 ASP A C 1
ATOM 2544 O O . ASP A 1 328 ? 29.264 3.330 -22.691 1.00 79.88 328 ASP A O 1
ATOM 2548 N N . SER A 1 329 ? 31.179 3.059 -21.572 1.00 70.81 329 SER A N 1
ATOM 2549 C CA . SER A 1 329 ? 30.570 2.269 -20.498 1.00 70.81 329 SER A CA 1
ATOM 2550 C C . SER A 1 329 ? 29.480 3.036 -19.730 1.00 70.81 329 SER A C 1
ATOM 2552 O O . SER A 1 329 ?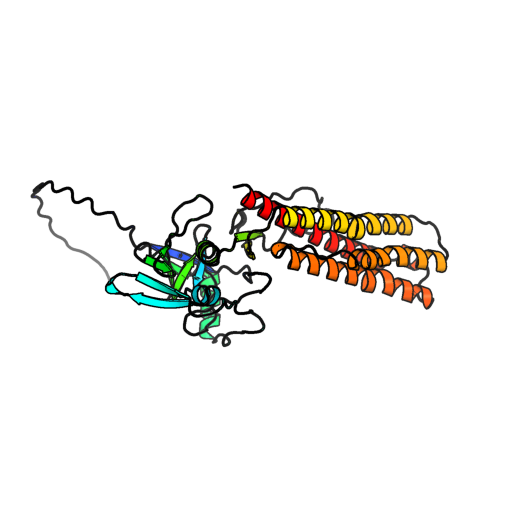 28.552 2.412 -19.213 1.00 70.81 329 SER A O 1
ATOM 2554 N N . GLY A 1 330 ? 29.545 4.371 -19.686 1.00 74.62 330 GLY A N 1
ATOM 2555 C CA . GLY A 1 330 ? 28.558 5.260 -19.085 1.00 74.62 330 GLY A CA 1
ATOM 2556 C C . GLY A 1 330 ? 27.189 5.164 -19.752 1.00 74.62 330 GLY A C 1
ATOM 2557 O O . GLY A 1 330 ? 26.212 4.900 -19.049 1.00 74.62 330 GLY A O 1
ATOM 2558 N N . PHE A 1 331 ? 27.123 5.299 -21.080 1.00 80.25 331 PHE A N 1
ATOM 2559 C CA . PHE A 1 331 ? 25.902 5.104 -21.872 1.00 80.25 331 PHE A CA 1
ATOM 2560 C C . PHE A 1 331 ? 25.218 3.768 -21.557 1.00 80.25 331 PHE A C 1
ATOM 2562 O O . PHE A 1 331 ? 24.070 3.742 -21.098 1.00 80.25 331 PHE A O 1
ATOM 2569 N N . SER A 1 332 ? 25.940 2.651 -21.730 1.00 72.50 332 SER A N 1
ATOM 2570 C CA . SER A 1 332 ? 25.360 1.318 -21.511 1.00 72.50 332 SER A CA 1
ATOM 2571 C C . SER A 1 332 ? 24.895 1.130 -20.064 1.00 72.50 332 SER A C 1
ATOM 2573 O O . SER A 1 332 ? 23.812 0.590 -19.829 1.00 72.50 332 SER A O 1
ATOM 2575 N N . ARG A 1 333 ? 25.662 1.637 -19.089 1.00 74.00 333 ARG A N 1
ATOM 2576 C CA . ARG A 1 333 ? 25.334 1.572 -17.663 1.00 74.00 333 ARG A CA 1
ATOM 2577 C C . ARG A 1 333 ? 24.078 2.371 -17.337 1.00 74.00 333 ARG A C 1
ATOM 2579 O O . ARG A 1 333 ? 23.234 1.860 -16.606 1.00 74.00 333 ARG A O 1
ATOM 2586 N N . ILE A 1 334 ? 23.940 3.593 -17.855 1.00 78.81 334 ILE A N 1
ATOM 2587 C CA . ILE A 1 334 ? 22.764 4.446 -17.626 1.00 78.81 334 ILE A CA 1
ATOM 2588 C C . ILE A 1 334 ? 21.513 3.766 -18.185 1.00 78.81 334 ILE A C 1
ATOM 2590 O O . ILE A 1 334 ? 20.551 3.565 -17.442 1.00 78.81 334 ILE A O 1
ATOM 2594 N N . MET A 1 335 ? 21.553 3.333 -19.448 1.00 79.56 335 MET A N 1
ATOM 2595 C CA . MET A 1 335 ? 20.428 2.657 -20.103 1.00 79.56 335 MET A CA 1
ATOM 2596 C C . MET A 1 335 ? 20.009 1.392 -19.360 1.00 79.56 335 MET A C 1
ATOM 2598 O O . MET A 1 335 ? 18.848 1.215 -18.989 1.00 79.56 335 MET A O 1
ATOM 2602 N N . THR A 1 336 ? 20.986 0.543 -19.058 1.00 74.69 336 THR A N 1
ATOM 2603 C CA . THR A 1 336 ? 20.774 -0.714 -18.344 1.00 74.69 336 THR A CA 1
ATOM 2604 C C . THR A 1 336 ? 20.207 -0.473 -16.942 1.00 74.69 336 THR A C 1
ATOM 2606 O O . THR A 1 336 ? 19.261 -1.142 -16.533 1.00 74.69 336 THR A O 1
ATOM 2609 N N . GLN A 1 337 ? 20.716 0.523 -16.207 1.00 76.75 337 GLN A N 1
ATOM 2610 C CA . GLN A 1 337 ? 20.217 0.872 -14.876 1.00 76.75 337 GLN A CA 1
ATOM 2611 C C . GLN A 1 337 ? 18.743 1.301 -14.902 1.00 76.75 337 GLN A C 1
ATOM 2613 O O . GLN A 1 337 ? 17.983 0.903 -14.017 1.00 76.75 337 GLN A O 1
ATOM 2618 N N . LYS A 1 338 ? 18.327 2.101 -15.892 1.00 79.81 338 LYS A N 1
ATOM 2619 C CA . LYS A 1 338 ? 16.925 2.524 -16.034 1.00 79.81 338 LYS A CA 1
ATOM 2620 C C . LYS A 1 338 ? 16.010 1.338 -16.347 1.00 79.81 338 LYS A C 1
ATOM 2622 O O . LYS A 1 338 ? 14.994 1.171 -15.675 1.00 79.81 338 LYS A O 1
ATOM 2627 N N . LEU A 1 339 ? 16.413 0.464 -17.269 1.00 78.75 339 LEU A N 1
ATOM 2628 C CA . LEU A 1 339 ? 15.658 -0.746 -17.620 1.00 78.75 339 LEU A CA 1
ATOM 2629 C C . LEU A 1 339 ? 15.541 -1.734 -16.448 1.00 78.75 339 LEU A C 1
ATOM 2631 O O . LEU A 1 339 ? 14.493 -2.346 -16.254 1.00 78.75 339 LEU A O 1
ATOM 2635 N N . TYR A 1 340 ? 16.572 -1.849 -15.605 1.00 76.00 340 TYR A N 1
ATOM 2636 C CA . TYR A 1 340 ? 16.488 -2.655 -14.383 1.00 76.00 340 TYR A CA 1
ATOM 2637 C C . TYR A 1 340 ? 15.496 -2.094 -13.365 1.00 76.00 340 TYR A C 1
ATOM 2639 O O . TYR A 1 340 ? 14.709 -2.856 -12.802 1.00 76.00 340 TYR A O 1
ATOM 2647 N N . ARG A 1 341 ? 15.511 -0.774 -13.130 1.00 76.50 341 ARG A N 1
ATOM 2648 C CA . ARG A 1 341 ? 14.533 -0.119 -12.241 1.00 76.50 341 ARG A CA 1
ATOM 2649 C C . ARG A 1 341 ? 13.107 -0.324 -12.738 1.00 76.50 341 ARG A C 1
ATOM 2651 O O . ARG A 1 341 ? 12.224 -0.612 -11.939 1.00 76.50 341 ARG A O 1
ATOM 2658 N N . MET A 1 342 ? 12.913 -0.241 -14.051 1.00 81.38 342 MET A N 1
ATOM 2659 C CA . MET A 1 342 ? 11.628 -0.498 -14.682 1.00 81.38 342 MET A CA 1
ATOM 2660 C C . MET A 1 342 ? 11.121 -1.917 -14.413 1.00 81.38 342 MET A C 1
ATOM 2662 O O . MET A 1 342 ? 10.043 -2.092 -13.846 1.00 81.38 342 MET A O 1
ATOM 2666 N N . ARG A 1 343 ? 11.922 -2.934 -14.758 1.00 82.12 343 ARG A N 1
ATOM 2667 C CA . ARG A 1 343 ? 11.557 -4.344 -14.548 1.00 82.12 343 ARG A CA 1
ATOM 2668 C C . ARG A 1 343 ? 11.216 -4.629 -13.091 1.00 82.12 343 ARG A C 1
ATOM 2670 O O . ARG A 1 343 ? 10.297 -5.381 -12.789 1.00 82.12 343 ARG A O 1
ATOM 2677 N N . PHE A 1 344 ? 11.969 -4.020 -12.184 1.00 77.62 344 PHE A N 1
ATOM 2678 C CA . PHE A 1 344 ? 11.731 -4.140 -10.759 1.00 77.62 344 PHE A CA 1
ATOM 2679 C C . PHE A 1 344 ? 10.350 -3.607 -10.352 1.00 77.62 344 PHE A C 1
ATOM 2681 O O . PHE A 1 344 ? 9.642 -4.299 -9.626 1.00 77.62 344 PHE A O 1
ATOM 2688 N N . SER A 1 345 ? 9.940 -2.431 -10.841 1.00 82.38 345 SER A N 1
ATOM 2689 C CA . SER A 1 345 ? 8.611 -1.873 -10.547 1.00 82.38 345 SER A CA 1
ATOM 2690 C C . SER A 1 345 ? 7.479 -2.744 -11.096 1.00 82.38 345 SER A C 1
ATOM 2692 O O . SER A 1 345 ? 6.474 -2.933 -10.415 1.00 82.38 345 SER A O 1
ATOM 2694 N N . ILE A 1 346 ? 7.661 -3.327 -12.284 1.00 86.31 346 ILE A N 1
ATOM 2695 C CA . ILE A 1 346 ? 6.697 -4.266 -12.879 1.00 86.31 346 ILE A CA 1
ATOM 2696 C C . ILE A 1 346 ? 6.588 -5.535 -12.023 1.00 86.31 346 ILE A C 1
ATOM 2698 O O . ILE A 1 346 ? 5.490 -5.948 -11.657 1.00 86.31 346 ILE A O 1
ATOM 2702 N N . ALA A 1 347 ? 7.724 -6.108 -11.618 1.00 81.88 347 ALA A N 1
ATOM 2703 C CA . ALA A 1 347 ? 7.756 -7.294 -10.767 1.00 81.88 347 ALA A CA 1
ATOM 2704 C C . ALA A 1 347 ? 7.145 -7.049 -9.375 1.00 81.88 347 ALA A C 1
ATOM 2706 O O . ALA A 1 347 ? 6.517 -7.943 -8.812 1.00 81.88 347 ALA A O 1
ATOM 2707 N N . GLU A 1 348 ? 7.318 -5.856 -8.800 1.00 79.12 348 GLU A N 1
ATOM 2708 C CA . GLU A 1 348 ? 6.644 -5.468 -7.556 1.00 79.12 348 GLU A CA 1
ATOM 2709 C C . GLU A 1 348 ? 5.120 -5.402 -7.743 1.00 79.12 348 GLU A C 1
ATOM 2711 O O . GLU A 1 348 ? 4.385 -5.911 -6.897 1.00 79.12 348 GLU A O 1
ATOM 2716 N N . GLY A 1 349 ? 4.658 -4.868 -8.877 1.00 85.88 349 GLY A N 1
ATOM 2717 C CA . GLY A 1 349 ? 3.249 -4.878 -9.272 1.00 85.88 349 GLY A CA 1
ATOM 2718 C C . GLY A 1 349 ? 2.656 -6.281 -9.387 1.00 85.88 349 GLY A C 1
ATOM 2719 O O . GLY A 1 349 ? 1.605 -6.547 -8.810 1.00 85.88 349 GLY A O 1
ATOM 2720 N N . LEU A 1 350 ? 3.357 -7.202 -10.054 1.00 87.00 350 LEU A N 1
ATOM 2721 C CA . LEU A 1 350 ? 2.921 -8.599 -10.181 1.00 87.00 350 LEU A CA 1
ATOM 2722 C C . LEU A 1 350 ? 2.789 -9.281 -8.813 1.00 87.00 350 LEU A C 1
ATOM 2724 O O . LEU A 1 350 ? 1.769 -9.898 -8.527 1.00 87.00 350 LEU A O 1
ATOM 2728 N N . ARG A 1 351 ? 3.767 -9.096 -7.916 1.00 80.06 351 ARG A N 1
ATOM 2729 C CA . ARG A 1 351 ? 3.687 -9.647 -6.549 1.00 80.06 351 ARG A CA 1
ATOM 2730 C C . ARG A 1 351 ? 2.513 -9.083 -5.763 1.00 80.06 351 ARG A C 1
ATOM 2732 O O . ARG A 1 351 ? 1.886 -9.810 -4.997 1.00 80.06 351 ARG A O 1
ATOM 2739 N N . MET A 1 352 ? 2.246 -7.789 -5.918 1.00 84.00 352 MET A N 1
ATOM 2740 C CA . MET A 1 352 ? 1.099 -7.163 -5.279 1.00 84.00 352 MET A CA 1
ATOM 2741 C C . MET A 1 352 ? -0.205 -7.763 -5.805 1.00 84.00 352 MET A C 1
ATOM 2743 O O . MET A 1 352 ? -1.051 -8.154 -5.007 1.00 84.00 352 MET A O 1
ATOM 2747 N N . LEU A 1 353 ? -0.339 -7.916 -7.123 1.00 88.94 353 LEU A N 1
ATOM 2748 C CA . LEU A 1 353 ? -1.494 -8.558 -7.744 1.00 88.94 353 LEU A CA 1
ATOM 2749 C C . LEU A 1 353 ? -1.702 -9.998 -7.249 1.00 88.94 353 LEU A C 1
ATOM 2751 O O . LEU A 1 353 ? -2.826 -10.363 -6.904 1.00 88.94 353 LEU A O 1
ATOM 2755 N N . ASP A 1 354 ? -0.635 -10.792 -7.159 1.00 86.50 354 ASP A N 1
ATOM 2756 C CA . ASP A 1 354 ? -0.693 -12.167 -6.650 1.00 86.50 354 ASP A CA 1
ATOM 2757 C C . ASP A 1 354 ? -1.143 -12.219 -5.185 1.00 86.50 354 ASP A C 1
ATOM 2759 O O . ASP A 1 354 ? -2.000 -13.031 -4.822 1.00 86.50 354 ASP A O 1
ATOM 2763 N N . ALA A 1 355 ? -0.609 -11.325 -4.344 1.00 82.44 355 ALA A N 1
ATOM 2764 C CA . ALA A 1 355 ? -0.993 -11.224 -2.939 1.00 82.44 355 ALA A CA 1
ATOM 2765 C C . ALA A 1 355 ? -2.488 -10.903 -2.786 1.00 82.44 355 ALA A C 1
ATOM 2767 O O . ALA A 1 355 ? -3.195 -11.567 -2.025 1.00 82.44 355 ALA A O 1
ATOM 2768 N N . VAL A 1 356 ? -2.986 -9.940 -3.565 1.00 87.06 356 VAL A N 1
ATOM 2769 C CA . VAL A 1 356 ? -4.400 -9.545 -3.565 1.00 87.06 356 VAL A CA 1
ATOM 2770 C C . VAL A 1 356 ? -5.296 -10.677 -4.088 1.00 87.06 356 VAL A C 1
ATOM 2772 O O . VAL A 1 356 ? -6.337 -10.977 -3.496 1.00 87.06 356 VAL A O 1
ATOM 2775 N N . ARG A 1 357 ? -4.893 -11.368 -5.163 1.00 87.56 357 ARG A N 1
ATOM 2776 C CA . ARG A 1 357 ? -5.635 -12.519 -5.710 1.00 87.56 357 ARG A CA 1
ATOM 2777 C C . ARG A 1 357 ? -5.783 -13.645 -4.693 1.00 87.56 357 ARG A C 1
ATOM 2779 O O . ARG A 1 357 ? -6.882 -14.174 -4.549 1.00 87.56 357 ARG A O 1
ATOM 2786 N N . ALA A 1 358 ? -4.716 -13.985 -3.974 1.00 82.94 358 ALA A N 1
ATOM 2787 C CA . ALA A 1 358 ? -4.747 -15.049 -2.975 1.00 82.94 358 ALA A CA 1
ATOM 2788 C C . ALA A 1 358 ? -5.732 -14.761 -1.832 1.00 82.94 358 ALA A C 1
ATOM 2790 O O . ALA A 1 358 ? -6.396 -15.677 -1.358 1.00 82.94 358 ALA A O 1
ATOM 2791 N N . GLN A 1 359 ? -5.864 -13.495 -1.425 1.00 75.06 359 GLN A N 1
ATOM 2792 C CA . GLN A 1 359 ? -6.848 -13.079 -0.420 1.00 75.06 359 GLN A CA 1
ATOM 2793 C C . GLN A 1 359 ? -8.283 -13.142 -0.946 1.00 75.06 359 GLN A C 1
ATOM 2795 O O . GLN A 1 359 ? -9.198 -13.470 -0.206 1.00 75.06 359 GLN A O 1
ATOM 2800 N N . THR A 1 360 ? -8.489 -12.851 -2.232 1.00 68.44 360 THR A N 1
ATOM 2801 C CA . THR A 1 360 ? -9.835 -12.809 -2.830 1.00 68.44 360 THR A CA 1
ATOM 2802 C C . THR A 1 360 ? -10.412 -14.212 -3.084 1.00 68.44 360 THR A C 1
ATOM 2804 O O . THR A 1 360 ? -11.615 -14.353 -3.297 1.00 68.44 360 THR A O 1
ATOM 2807 N N . GLN A 1 361 ? -9.558 -15.243 -3.096 1.00 62.03 361 GLN A N 1
ATOM 2808 C CA . GLN A 1 361 ? -9.931 -16.651 -3.292 1.00 62.03 361 GLN A CA 1
ATOM 2809 C C . GLN A 1 361 ? -10.190 -17.413 -1.978 1.00 62.03 361 GLN A C 1
ATOM 2811 O O . GLN A 1 361 ? -10.641 -18.559 -2.035 1.00 62.03 361 GLN A O 1
ATOM 2816 N N . GLN A 1 362 ? -9.893 -16.799 -0.828 1.00 52.00 362 GLN A N 1
ATOM 2817 C CA . GLN A 1 362 ? -10.242 -17.279 0.515 1.00 52.00 362 GLN A CA 1
ATOM 2818 C C . GLN A 1 362 ? -11.594 -16.702 0.940 1.00 52.00 362 GLN A C 1
ATOM 2820 O O . GLN A 1 362 ? -12.322 -17.429 1.652 1.00 52.00 362 GLN A O 1
#

Secondary structure (DSSP, 8-state):
--------------------------PPPPEEEEEEE--SPPEEETTEEEPPB-TTS-B---EEETTEEEEEHHHHHHHHTEEEEEETTTTEEEEEE-S-----BTTTSPPPPPPHHHHHHHHHHHHH-EEEEE-TT-EEEETTEEE-EE-TTS-EE--EEETTEEEEEHHHHHHHTTEEEEEEESS-----STT--S-------SSB-TTSPBEEEEEEEPPPHHHHHHHHHHHHHHHIIIIIHHHHHHHHHHH-S---HHHHHHHHHHHHHHHHHHHTSPPPS-GGGHHHHHHHHHHHHHIIIIIIIHHHHHHHTTS--HHHHHH-HHHHHHHHHHHHHHHHHHHHHHHHHHHHHHHHT-

Sequence (362 aa):
MKVIRQGVPALLLSLAILSGSVCLASGAEVQTVRATLWDAWPITVDETPICTVNEYDRFQYPLAYNGSVYIPLQTVSDWLGARFDWDETANTVTLTKTGDPYYRHYTLDQPAPWTEEELAQCDADKAEGVEMELRPDIQIYLDGEKQTFTDAAGNRIPPAASRGVLLLPVRGAAQMCGKEITYLPSKPASPGVEGGSVTDFPLLFEPVLSDGRTAKIFLYDKPTTAQLDGAQAFLDEAERLMYEGPVNDLRELLACESLSDDDCIARLRRIGNYADDFAQLPQPEAAFMIAQYRAILTNAQDLRTYGTNEFISSVERGAAHFNDLKGDSGFSRIMTQKLYRMRFSIAEGLRMLDAVRAQTQQ

pLDDT: mean 82.19, std 20.0, range [28.55, 98.56]